Protein AF-A0A3B6HYR4-F1 (afdb_monomer_lite)

Secondary structure (DSSP, 8-state):
--HHHHHHHHHHHHHHHHHHHTTT--TTTTT-HHHHHHHHHHHHHS-TTSHHHHHHHHHHHHHHHHHHHHHHHHHHHHHHHHHHHHHHHHHHHHHHHHHHHHHHHHHHHHHHHHHHHHHHHHHHHHHHHHHHHHHHHHHHHHHHHHHHHHHHHHHHHHHHHHHHHHHHHHHHHHHHHHHHHHHHHHHHHHHHHHHHHHHTT--

Radius of gyration: 72.55 Å; chains: 1; bounding box: 120×36×212 Å

Structure (mmCIF, N/CA/C/O backbone):
data_AF-A0A3B6HYR4-F1
#
_entry.id   AF-A0A3B6HYR4-F1
#
loop_
_atom_site.group_PDB
_atom_site.id
_atom_site.type_symbol
_atom_site.label_atom_id
_atom_site.label_alt_id
_atom_site.label_comp_id
_atom_site.label_asym_id
_atom_site.label_entity_id
_atom_site.label_seq_id
_atom_site.pdbx_PDB_ins_code
_atom_site.Cartn_x
_atom_site.Cartn_y
_atom_site.Cartn_z
_atom_site.occupancy
_atom_site.B_iso_or_equiv
_atom_site.auth_seq_id
_atom_site.auth_comp_id
_atom_site.auth_asym_id
_atom_site.auth_atom_id
_atom_site.pdbx_PDB_model_num
ATOM 1 N N . MET A 1 1 ? -59.308 -2.609 94.243 1.00 50.31 1 MET A N 1
ATOM 2 C CA . MET A 1 1 ? -59.167 -3.378 92.990 1.00 50.31 1 MET A CA 1
ATOM 3 C C . MET A 1 1 ? -57.692 -3.564 92.745 1.00 50.31 1 MET A C 1
ATOM 5 O O . MET A 1 1 ? -56.956 -2.595 92.875 1.00 50.31 1 MET A O 1
ATOM 9 N N . ASP A 1 2 ? -57.277 -4.794 92.477 1.00 54.84 2 ASP A N 1
ATOM 10 C CA . ASP A 1 2 ? -55.880 -5.121 92.229 1.00 54.84 2 ASP A CA 1
ATOM 11 C C . ASP A 1 2 ? -55.521 -4.707 90.794 1.00 54.84 2 ASP A C 1
ATOM 13 O O . ASP A 1 2 ? -55.961 -5.323 89.824 1.00 54.84 2 ASP A O 1
ATOM 17 N N . CYS A 1 3 ? -54.801 -3.593 90.647 1.00 61.31 3 CYS A N 1
ATOM 18 C CA . CYS A 1 3 ? -54.413 -3.060 89.337 1.00 61.31 3 CYS A CA 1
ATOM 19 C C . CYS A 1 3 ? -53.425 -3.977 88.587 1.00 61.31 3 CYS A C 1
ATOM 21 O O . CYS A 1 3 ? -53.166 -3.742 87.406 1.00 61.31 3 CYS A O 1
ATOM 23 N N . SER A 1 4 ? -52.897 -5.016 89.246 1.00 68.44 4 SER A N 1
ATOM 24 C CA . SER A 1 4 ? -52.027 -6.032 88.641 1.00 68.44 4 SER A CA 1
ATOM 25 C C . SER A 1 4 ? -52.751 -6.865 87.575 1.00 68.44 4 SER A C 1
ATOM 27 O O . SER A 1 4 ? -52.252 -6.969 86.461 1.00 68.44 4 SER A O 1
ATOM 29 N N . PHE A 1 5 ? -53.980 -7.325 87.836 1.00 75.19 5 PHE A N 1
ATOM 30 C CA . PHE A 1 5 ? -54.757 -8.160 86.904 1.00 75.19 5 PHE A CA 1
ATOM 31 C C . PHE A 1 5 ? -55.011 -7.482 85.544 1.00 75.19 5 PHE A C 1
ATOM 33 O O . PHE A 1 5 ? -54.922 -8.104 84.484 1.00 75.19 5 PHE A O 1
ATOM 40 N N . VAL A 1 6 ? -55.305 -6.178 85.563 1.00 75.75 6 VAL A N 1
ATOM 41 C CA . VAL A 1 6 ? -55.532 -5.383 84.344 1.00 75.75 6 VAL A CA 1
ATOM 42 C C . VAL A 1 6 ? -54.229 -5.216 83.560 1.00 75.75 6 VAL A C 1
ATOM 44 O O . VAL A 1 6 ? -54.222 -5.362 82.339 1.00 75.75 6 VAL A O 1
ATOM 47 N N . LYS A 1 7 ? -53.118 -4.955 84.258 1.00 79.12 7 LYS A N 1
ATOM 48 C CA . LYS A 1 7 ? -51.786 -4.838 83.657 1.00 79.12 7 LYS A CA 1
ATOM 49 C C . LYS A 1 7 ? -51.342 -6.155 83.006 1.00 79.12 7 LYS A C 1
ATOM 51 O O . LYS A 1 7 ? -50.892 -6.129 81.863 1.00 79.12 7 LYS A O 1
ATOM 56 N N . ASP A 1 8 ? -51.526 -7.280 83.691 1.00 83.62 8 ASP A N 1
ATOM 57 C CA . ASP A 1 8 ? -51.145 -8.610 83.200 1.00 83.62 8 ASP A CA 1
ATOM 58 C C . ASP A 1 8 ? -51.952 -8.999 81.953 1.00 83.62 8 ASP A C 1
ATOM 60 O O . ASP A 1 8 ? -51.388 -9.461 80.963 1.00 83.62 8 ASP A O 1
ATOM 64 N N . THR A 1 9 ? -53.250 -8.676 81.929 1.00 84.50 9 THR A N 1
ATOM 65 C CA . THR A 1 9 ? -54.113 -8.899 80.755 1.00 84.50 9 THR A CA 1
ATOM 66 C C . THR A 1 9 ? -53.617 -8.138 79.515 1.00 84.50 9 THR A C 1
ATOM 68 O O . THR A 1 9 ? -53.618 -8.678 78.406 1.00 84.50 9 THR A O 1
ATOM 71 N N . PHE A 1 10 ? -53.160 -6.888 79.674 1.00 83.00 10 PHE A N 1
ATOM 72 C CA . PHE A 1 10 ? -52.595 -6.108 78.565 1.00 83.00 10 PHE A CA 1
ATOM 73 C C . PHE A 1 10 ? -51.255 -6.664 78.069 1.00 83.00 10 PHE A C 1
ATOM 75 O O . PHE A 1 10 ? -50.987 -6.630 76.864 1.00 83.00 10 PHE A O 1
ATOM 82 N N . ILE A 1 11 ? -50.424 -7.185 78.974 1.00 85.56 11 ILE A N 1
ATOM 83 C CA . ILE A 1 11 ? -49.141 -7.810 78.631 1.00 85.56 11 ILE A CA 1
ATOM 84 C C . ILE A 1 11 ? -49.373 -9.117 77.859 1.00 85.56 11 ILE A C 1
ATOM 86 O O . ILE A 1 11 ? -48.759 -9.317 76.810 1.00 85.56 11 ILE A O 1
ATOM 90 N N . ASP A 1 12 ? -50.306 -9.963 78.298 1.00 87.06 12 ASP A N 1
ATOM 91 C CA . ASP A 1 12 ? -50.627 -11.227 77.624 1.00 87.06 12 ASP A CA 1
ATOM 92 C C . ASP A 1 12 ? -51.231 -11.011 76.232 1.00 87.06 12 ASP A C 1
ATOM 94 O O . ASP A 1 12 ? -50.806 -11.641 75.258 1.00 87.06 12 ASP A O 1
ATOM 98 N N . ALA A 1 13 ? -52.165 -10.065 76.100 1.00 85.88 13 ALA A N 1
ATOM 99 C CA . ALA A 1 13 ? -52.729 -9.698 74.803 1.00 85.88 13 ALA A CA 1
ATOM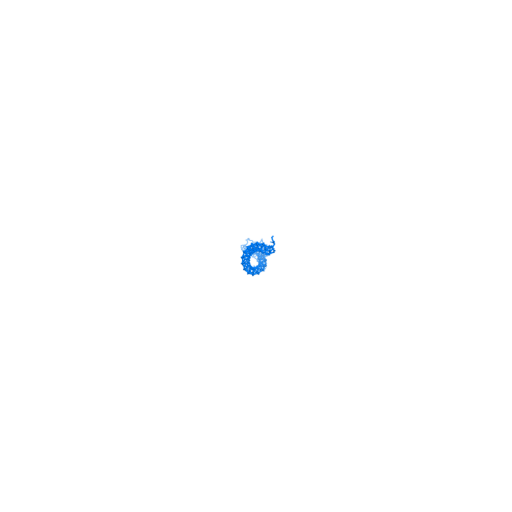 100 C C . ALA A 1 13 ? -51.651 -9.151 73.849 1.00 85.88 13 ALA A C 1
ATOM 102 O O . ALA A 1 13 ? -51.594 -9.549 72.683 1.00 85.88 13 ALA A O 1
ATOM 103 N N . THR A 1 14 ? -50.749 -8.301 74.355 1.00 88.69 14 THR A N 1
ATOM 104 C CA . THR A 1 14 ? -49.597 -7.786 73.596 1.00 88.69 14 THR A CA 1
ATOM 105 C C . THR A 1 14 ? -48.701 -8.925 73.112 1.00 88.69 14 THR A C 1
ATOM 107 O O . THR A 1 14 ? -48.351 -8.971 71.932 1.00 88.69 14 THR A O 1
ATOM 110 N N . ASN A 1 15 ? -48.376 -9.881 73.986 1.00 88.00 15 ASN A N 1
ATOM 111 C CA . ASN A 1 15 ? -47.543 -11.033 73.643 1.00 88.00 15 ASN A CA 1
ATOM 112 C C . ASN A 1 15 ? -48.159 -11.879 72.522 1.00 88.00 15 ASN A C 1
ATOM 114 O O . ASN A 1 15 ? -47.446 -12.279 71.603 1.00 88.00 15 ASN A O 1
ATOM 118 N N . ILE A 1 16 ? -49.471 -12.127 72.557 1.00 90.62 16 ILE A N 1
ATOM 119 C CA . ILE A 1 16 ? -50.164 -12.905 71.518 1.00 90.62 16 ILE A CA 1
ATOM 120 C C . ILE A 1 16 ? -50.089 -12.196 70.160 1.00 90.62 16 ILE A C 1
ATOM 122 O O . ILE A 1 16 ? -49.740 -12.820 69.154 1.00 90.62 16 ILE A O 1
ATOM 126 N N . VAL A 1 17 ? -50.399 -10.897 70.122 1.00 90.00 17 VAL A N 1
ATOM 127 C CA . VAL A 1 17 ? -50.455 -10.129 68.869 1.00 90.00 17 VAL A CA 1
ATOM 128 C C . VAL A 1 17 ? -49.056 -9.936 68.279 1.00 90.00 17 VAL A C 1
ATOM 130 O O . VAL A 1 17 ? -48.863 -10.175 67.087 1.00 90.00 17 VAL A O 1
ATOM 133 N N . VAL A 1 18 ? -48.060 -9.590 69.100 1.00 90.56 18 VAL A N 1
ATOM 134 C CA . VAL A 1 18 ? -46.668 -9.415 68.653 1.00 90.56 18 VAL A CA 1
ATOM 135 C C . VAL A 1 18 ? -46.065 -10.742 68.196 1.00 90.56 18 VAL A C 1
ATOM 137 O O . VAL A 1 18 ? -45.448 -10.792 67.136 1.00 90.56 18 VAL A O 1
ATOM 140 N N . LYS A 1 19 ? -46.289 -11.845 68.922 1.00 91.44 19 LYS A N 1
ATOM 141 C CA . LYS A 1 19 ? -45.778 -13.164 68.519 1.00 91.44 19 LYS A CA 1
ATOM 142 C C . LYS A 1 19 ? -46.338 -13.605 67.167 1.00 91.44 19 LYS A C 1
ATOM 144 O O . LYS A 1 19 ? -45.586 -14.130 66.354 1.00 91.44 19 LYS A O 1
ATOM 149 N N . ARG A 1 20 ? -47.622 -13.338 66.903 1.00 89.31 20 ARG A N 1
ATOM 150 C CA . ARG A 1 20 ? -48.241 -13.580 65.591 1.00 89.31 20 ARG A CA 1
ATOM 151 C C . ARG A 1 20 ? -47.662 -12.662 64.506 1.00 89.31 20 ARG A C 1
ATOM 153 O O . ARG A 1 20 ? -47.447 -13.112 63.388 1.00 89.31 20 ARG A O 1
ATOM 160 N N . ALA A 1 21 ? -47.385 -11.395 64.821 1.00 87.75 21 ALA A N 1
ATOM 161 C CA . ALA A 1 21 ? -46.766 -10.441 63.891 1.00 87.75 21 ALA A CA 1
ATOM 162 C C . ALA A 1 21 ? -45.354 -10.866 63.454 1.00 87.75 21 ALA A C 1
ATOM 164 O O . ALA A 1 21 ? -44.978 -10.704 62.295 1.00 87.75 21 ALA A O 1
ATOM 165 N N . LEU A 1 22 ? -44.590 -11.423 64.396 1.00 91.38 22 LEU A N 1
ATOM 166 C CA . LEU A 1 22 ? -43.220 -11.896 64.198 1.00 91.38 22 LEU A CA 1
ATOM 167 C C . LEU A 1 22 ? -43.151 -13.320 63.626 1.00 91.38 22 LEU A C 1
ATOM 169 O O . LEU A 1 22 ? -42.066 -13.805 63.308 1.00 91.38 22 LEU A O 1
ATOM 173 N N . GLU A 1 23 ? -44.281 -14.014 63.493 1.00 91.12 23 GLU A N 1
ATOM 174 C CA . GLU A 1 23 ? -44.311 -15.408 63.063 1.00 91.12 23 GLU A CA 1
ATOM 175 C C . GLU A 1 23 ? -43.794 -15.558 61.625 1.00 91.12 23 GLU A C 1
ATOM 177 O O . GLU A 1 23 ? -44.355 -15.019 60.668 1.00 91.12 23 GLU A O 1
ATOM 182 N N . GLY A 1 24 ? -42.693 -16.295 61.463 1.00 84.75 24 GLY A N 1
ATOM 183 C CA . GLY A 1 24 ? -42.023 -16.474 60.173 1.00 84.75 24 GLY A CA 1
ATOM 184 C C . GLY A 1 24 ? -41.246 -15.249 59.679 1.00 84.75 24 GLY A C 1
ATOM 185 O O . GLY A 1 24 ? -40.837 -15.246 58.520 1.00 84.75 24 GLY A O 1
ATOM 186 N N . LEU A 1 25 ? -41.051 -14.228 60.522 1.00 91.25 25 LEU A N 1
ATOM 187 C CA . LEU A 1 25 ? -40.136 -13.124 60.252 1.00 91.25 25 LEU A CA 1
ATOM 188 C C . LEU A 1 25 ? -38.690 -13.567 60.513 1.00 91.25 25 LEU A C 1
ATOM 190 O O . LEU A 1 25 ? -38.391 -14.201 61.523 1.00 91.25 25 LEU A O 1
ATOM 194 N N . ASN A 1 26 ? -37.794 -13.226 59.597 1.00 90.00 26 ASN A N 1
ATOM 195 C CA . ASN A 1 26 ? -36.360 -13.496 59.662 1.00 90.00 26 ASN A CA 1
ATOM 196 C C . ASN A 1 26 ? -35.612 -12.491 58.771 1.00 90.00 26 ASN A C 1
ATOM 198 O O . ASN A 1 26 ? -36.233 -11.666 58.097 1.00 90.00 26 ASN A O 1
ATOM 202 N N . ASP A 1 27 ? -34.288 -12.597 58.730 1.00 86.25 27 ASP A N 1
ATOM 203 C CA . ASP A 1 27 ? -33.423 -11.656 58.013 1.00 86.25 27 ASP A CA 1
ATOM 204 C C . ASP A 1 27 ? -33.765 -11.541 56.516 1.00 86.25 27 ASP A C 1
ATOM 206 O O . ASP A 1 27 ? -33.657 -10.460 55.942 1.00 86.25 27 ASP A O 1
ATOM 210 N N . SER A 1 28 ? -34.243 -12.622 55.884 1.00 86.94 28 SER A N 1
ATOM 211 C CA . SER A 1 28 ? -34.593 -12.642 54.456 1.00 86.94 28 SER A CA 1
ATOM 212 C C . SER A 1 28 ? -36.018 -12.177 54.140 1.00 86.94 28 SER A C 1
ATOM 214 O O . SER A 1 28 ? -36.313 -11.853 52.993 1.00 86.94 28 SER A O 1
ATOM 216 N N . THR A 1 29 ? -36.908 -12.120 55.133 1.00 89.75 29 THR A N 1
ATOM 217 C CA . THR A 1 29 ? -38.313 -11.694 54.968 1.00 89.75 29 THR A CA 1
ATOM 218 C C . THR A 1 29 ? -38.588 -10.312 55.551 1.00 89.75 29 THR A C 1
ATOM 220 O O . THR A 1 29 ? -39.647 -9.740 55.300 1.00 89.75 29 THR A O 1
ATOM 223 N N . LEU A 1 30 ? -37.640 -9.743 56.302 1.00 90.25 30 LEU A N 1
ATOM 224 C CA . LEU A 1 30 ? -37.791 -8.442 56.947 1.00 90.25 30 LEU A CA 1
ATOM 225 C C . LEU A 1 30 ? -37.996 -7.296 55.946 1.00 90.25 30 LEU A C 1
ATOM 227 O O . LEU A 1 30 ? -38.711 -6.350 56.255 1.00 90.25 30 LEU A O 1
ATOM 231 N N . GLY A 1 31 ? -37.416 -7.383 54.749 1.00 89.62 31 GLY A N 1
ATOM 232 C CA . GLY A 1 31 ? -37.614 -6.401 53.677 1.00 89.62 31 GLY A CA 1
ATOM 233 C C . GLY A 1 31 ? -38.915 -6.565 52.876 1.00 89.62 31 GLY A C 1
ATOM 234 O O . GLY A 1 31 ? -39.129 -5.796 51.946 1.00 89.62 31 GLY A O 1
ATOM 235 N N . ASP A 1 32 ? -39.768 -7.554 53.183 1.00 91.31 32 ASP A N 1
ATOM 236 C CA . ASP A 1 32 ? -41.037 -7.763 52.472 1.00 91.31 32 ASP A CA 1
ATOM 237 C C . ASP A 1 32 ? -42.065 -6.673 52.856 1.00 91.31 32 ASP A C 1
ATOM 239 O O . ASP A 1 32 ? -42.451 -6.577 54.032 1.00 91.31 32 ASP A O 1
ATOM 243 N N . PRO A 1 33 ? -42.596 -5.904 51.884 1.00 90.56 33 PRO A N 1
ATOM 244 C CA . PRO A 1 33 ? -43.602 -4.875 52.135 1.00 90.56 33 PRO A CA 1
ATOM 245 C C . PRO A 1 33 ? -44.836 -5.397 52.880 1.00 90.56 33 PRO A C 1
ATOM 247 O O . PRO A 1 33 ? -45.411 -4.687 53.708 1.00 90.56 33 PRO A O 1
ATOM 250 N N . LYS A 1 34 ? -45.254 -6.644 52.621 1.00 90.38 34 LYS A N 1
ATOM 251 C CA . LYS A 1 34 ? -46.418 -7.254 53.285 1.00 90.38 34 LYS A CA 1
ATOM 252 C C . LYS A 1 34 ? -46.146 -7.514 54.763 1.00 90.38 34 LYS A C 1
ATOM 254 O O . LYS A 1 34 ? -47.030 -7.305 55.594 1.00 90.38 34 LYS A O 1
ATOM 259 N N . ARG A 1 35 ? -44.922 -7.930 55.100 1.00 89.50 35 ARG A N 1
ATOM 260 C CA . ARG A 1 35 ? -44.483 -8.128 56.489 1.00 89.50 35 ARG A CA 1
ATOM 261 C C . ARG A 1 35 ? -44.377 -6.799 57.222 1.00 89.50 35 ARG A C 1
ATOM 263 O O . ARG A 1 35 ? -44.869 -6.693 58.343 1.00 89.50 35 ARG A O 1
ATOM 270 N N . ARG A 1 36 ? -43.842 -5.765 56.567 1.00 91.38 36 ARG A N 1
ATOM 271 C CA . ARG A 1 36 ? -43.791 -4.403 57.113 1.00 91.38 36 ARG A CA 1
ATOM 272 C C . ARG A 1 36 ? -45.173 -3.871 57.484 1.00 91.38 36 ARG A C 1
ATOM 274 O O . ARG A 1 36 ? -45.356 -3.405 58.603 1.00 91.38 36 ARG A O 1
ATOM 281 N N . ILE A 1 37 ? -46.145 -3.975 56.575 1.00 91.25 37 ILE A N 1
ATOM 282 C CA . ILE A 1 37 ? -47.521 -3.497 56.804 1.00 91.25 37 ILE A CA 1
ATOM 283 C C . ILE A 1 37 ? -48.151 -4.201 58.017 1.00 91.25 37 ILE A C 1
ATOM 285 O O . ILE A 1 37 ? -48.832 -3.572 58.827 1.00 91.25 37 ILE A O 1
ATOM 289 N N . MET A 1 38 ? -47.893 -5.502 58.180 1.00 91.44 38 MET A N 1
ATOM 290 C CA . MET A 1 38 ? -48.367 -6.274 59.331 1.00 91.44 38 MET A CA 1
ATOM 291 C C . MET A 1 38 ? -47.723 -5.810 60.648 1.00 91.44 38 MET A C 1
ATOM 293 O O . MET A 1 38 ? -48.426 -5.671 61.649 1.00 91.44 38 MET A O 1
ATOM 297 N N . LEU A 1 39 ? -46.421 -5.506 60.649 1.00 92.38 39 LEU A N 1
ATOM 298 C CA . LEU A 1 39 ? -45.729 -4.931 61.810 1.00 92.38 39 LEU A CA 1
ATOM 299 C C . LEU A 1 39 ? -46.251 -3.526 62.150 1.00 92.38 39 LEU A C 1
ATOM 301 O O . LEU A 1 39 ? -46.511 -3.240 63.317 1.00 92.38 39 LEU A O 1
ATOM 305 N N . GLU A 1 40 ? -46.464 -2.666 61.150 1.00 93.69 40 GLU A N 1
ATOM 306 C CA . GLU A 1 40 ? -47.021 -1.318 61.331 1.00 93.69 40 GLU A CA 1
ATOM 307 C C . GLU A 1 40 ? -48.425 -1.358 61.942 1.00 93.69 40 GLU A C 1
ATOM 309 O O . GLU A 1 40 ? -48.704 -0.630 62.897 1.00 93.69 40 GLU A O 1
ATOM 314 N N . SER A 1 41 ? -49.283 -2.254 61.445 1.00 92.62 41 SER A N 1
ATOM 315 C CA . SER A 1 41 ? -50.631 -2.456 61.980 1.00 92.62 41 SER A CA 1
ATOM 316 C C . SER A 1 41 ? -50.601 -2.886 63.446 1.00 92.62 41 SER A C 1
ATOM 318 O O . SER A 1 41 ? -51.329 -2.325 64.263 1.00 92.62 41 SER A O 1
ATOM 320 N N . VAL A 1 42 ? -49.724 -3.826 63.809 1.00 92.50 42 VAL A N 1
ATOM 321 C CA . VAL A 1 42 ? -49.591 -4.273 65.200 1.00 92.50 42 VAL A CA 1
ATOM 322 C C . VAL A 1 42 ? -49.049 -3.158 66.089 1.00 92.50 42 VAL A C 1
ATOM 324 O O . VAL A 1 42 ? -49.623 -2.929 67.152 1.00 92.50 42 VAL A O 1
ATOM 327 N N . SER A 1 43 ? -48.046 -2.394 65.639 1.00 92.44 43 SER A N 1
ATOM 328 C CA . SER A 1 43 ? -47.501 -1.244 66.380 1.00 92.44 43 SER A CA 1
ATOM 329 C C . SER A 1 43 ? -48.588 -0.260 66.805 1.00 92.44 43 SER A C 1
ATOM 331 O O . SER A 1 43 ? -48.627 0.162 67.956 1.00 92.44 43 SER A O 1
ATOM 333 N N . GLN A 1 44 ? -49.494 0.078 65.884 1.00 91.31 44 GLN A N 1
ATOM 334 C CA . GLN A 1 44 ? -50.552 1.069 66.102 1.00 91.31 44 GLN A CA 1
ATOM 335 C C . GLN A 1 44 ? -51.606 0.621 67.125 1.00 91.31 44 GLN A C 1
ATOM 337 O O . GLN A 1 44 ? -52.319 1.457 67.676 1.00 91.31 44 GLN A O 1
ATOM 342 N N . THR A 1 45 ? -51.708 -0.684 67.386 1.00 89.25 45 THR A N 1
ATOM 343 C CA . THR A 1 45 ? -52.716 -1.267 68.289 1.00 89.25 45 THR A CA 1
ATOM 344 C C . THR A 1 45 ? -52.219 -1.482 69.720 1.00 89.25 45 THR A C 1
ATOM 346 O O . THR A 1 45 ? -53.009 -1.854 70.588 1.00 89.25 45 THR A O 1
ATOM 349 N N . LEU A 1 46 ? -50.928 -1.253 69.994 1.00 89.19 46 LEU A N 1
ATOM 350 C CA . LEU A 1 46 ? -50.337 -1.527 71.304 1.00 89.19 46 LEU A CA 1
ATOM 351 C C . LEU A 1 46 ? -50.666 -0.433 72.344 1.00 89.19 46 LEU A C 1
ATOM 353 O O . LEU A 1 46 ? -50.461 0.752 72.075 1.00 89.19 46 LEU A O 1
ATOM 357 N N . PRO A 1 47 ? -51.108 -0.800 73.564 1.00 86.88 47 PRO A N 1
ATOM 358 C CA . PRO A 1 47 ? -51.409 0.152 74.635 1.00 86.88 47 PRO A CA 1
ATOM 359 C C . PRO A 1 47 ? -50.128 0.664 75.317 1.00 86.88 47 PRO A C 1
ATOM 361 O O . PRO A 1 47 ? -49.643 0.108 76.304 1.00 86.88 47 PRO A O 1
ATOM 364 N N . THR A 1 48 ? -49.567 1.756 74.797 1.00 88.00 48 THR A N 1
ATOM 365 C CA . THR A 1 48 ? -48.290 2.348 75.249 1.00 88.00 48 THR A CA 1
ATOM 366 C C . THR A 1 48 ? -48.329 2.977 76.645 1.00 88.00 48 THR A C 1
ATOM 368 O O . THR A 1 48 ? -47.287 3.362 77.173 1.00 88.00 48 THR A O 1
ATOM 371 N N . GLN A 1 49 ? -49.502 3.058 77.279 1.00 85.94 49 GLN A N 1
ATOM 372 C CA . GLN A 1 49 ? -49.653 3.539 78.654 1.00 85.94 49 GLN A CA 1
ATOM 373 C C . GLN A 1 49 ? -49.088 2.546 79.688 1.00 85.94 49 GLN A C 1
ATOM 375 O O . GLN A 1 49 ? -48.814 2.938 80.822 1.00 85.94 49 GLN A O 1
ATOM 380 N N . VAL A 1 50 ? -48.889 1.275 79.307 1.00 87.62 50 VAL A N 1
ATOM 381 C CA . VAL A 1 50 ? -48.212 0.264 80.133 1.00 87.62 50 VAL A CA 1
ATOM 382 C C . VAL A 1 50 ? -46.703 0.297 79.832 1.00 87.62 50 VAL A C 1
ATOM 384 O O . VAL A 1 50 ? -46.314 0.028 78.692 1.00 87.62 50 VAL A O 1
ATOM 387 N N . PRO A 1 51 ? -45.827 0.585 80.816 1.00 86.12 51 PRO A N 1
ATOM 388 C CA . PRO A 1 51 ? -44.389 0.765 80.580 1.00 86.12 51 PRO A CA 1
ATOM 389 C C . PRO A 1 51 ? -43.693 -0.421 79.896 1.00 86.12 51 PRO A C 1
ATOM 391 O O . PRO A 1 51 ? -42.790 -0.228 79.082 1.00 86.12 51 PRO A O 1
ATOM 394 N N . GLU A 1 52 ? -44.093 -1.654 80.204 1.00 87.88 52 GLU A N 1
ATOM 395 C CA . GLU A 1 52 ? -43.559 -2.868 79.582 1.00 87.88 52 GLU A CA 1
ATOM 396 C C . GLU A 1 52 ? -43.962 -2.982 78.104 1.00 87.88 52 GLU A C 1
ATOM 398 O O . GLU A 1 52 ? -43.124 -3.300 77.261 1.00 87.88 52 GLU A O 1
ATOM 403 N N . VAL A 1 53 ? -45.210 -2.640 77.773 1.00 88.12 53 VAL A N 1
ATOM 404 C CA . VAL A 1 53 ? -45.724 -2.624 76.393 1.00 88.12 53 VAL A CA 1
ATOM 405 C C . VAL A 1 53 ? -45.074 -1.500 75.583 1.00 88.12 53 VAL A C 1
ATOM 407 O O . VAL A 1 53 ? -44.738 -1.698 74.417 1.00 88.12 53 VAL A O 1
ATOM 410 N N . ALA A 1 54 ? -44.802 -0.347 76.202 1.00 88.50 54 ALA A N 1
ATOM 411 C CA . ALA A 1 54 ? -44.092 0.760 75.562 1.00 88.50 54 ALA A CA 1
ATOM 412 C C . ALA A 1 54 ? -42.678 0.366 75.090 1.00 88.50 54 ALA A C 1
ATOM 414 O O . ALA A 1 54 ? -42.243 0.790 74.017 1.00 88.50 54 AL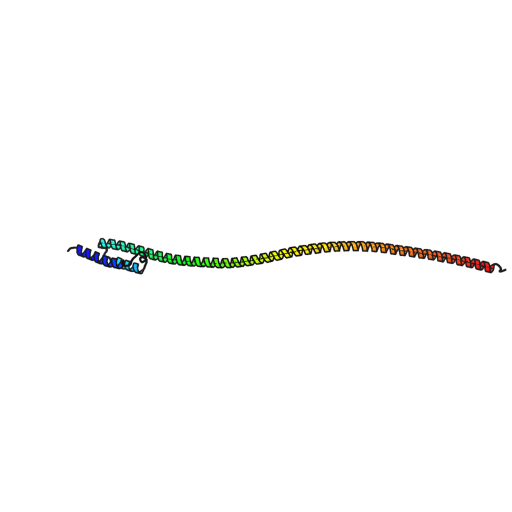A A O 1
ATOM 415 N N . LYS A 1 55 ? -41.971 -0.487 75.848 1.00 91.19 55 LYS A N 1
ATOM 416 C CA . LYS A 1 55 ? -40.658 -1.024 75.440 1.00 91.19 55 LYS A CA 1
ATOM 417 C C . LYS A 1 55 ? -40.771 -1.932 74.216 1.00 91.19 55 LYS A C 1
ATOM 419 O O . LYS A 1 55 ? -39.970 -1.803 73.294 1.00 91.19 55 LYS A O 1
ATOM 424 N N . VAL A 1 56 ? -41.774 -2.813 74.186 1.00 90.50 56 VAL A N 1
ATOM 425 C CA . VAL A 1 56 ? -42.038 -3.700 73.038 1.00 90.50 56 VAL A CA 1
ATOM 426 C C . VAL A 1 56 ? -42.416 -2.884 71.802 1.00 90.50 56 VAL A C 1
ATOM 428 O O . VAL A 1 56 ? -41.886 -3.129 70.721 1.00 90.50 56 VAL A O 1
ATOM 431 N N . HIS A 1 57 ? -43.259 -1.861 71.965 1.00 92.88 57 HIS A N 1
ATOM 432 C CA . HIS A 1 57 ? -43.607 -0.926 70.897 1.00 92.88 57 HIS A CA 1
ATOM 433 C C . HIS A 1 57 ? -42.361 -0.243 70.310 1.00 92.88 57 HIS A C 1
ATOM 435 O O . HIS A 1 57 ? -42.191 -0.224 69.095 1.00 92.88 57 HIS A O 1
ATOM 441 N N . ALA A 1 58 ? -41.451 0.264 71.150 1.00 93.38 58 ALA A N 1
ATOM 442 C CA . ALA A 1 58 ? -40.213 0.892 70.679 1.00 93.38 58 ALA A CA 1
ATOM 443 C C . ALA A 1 58 ? -39.325 -0.071 69.867 1.00 93.38 58 ALA A C 1
ATOM 445 O O . ALA A 1 58 ? -38.765 0.321 68.843 1.00 93.38 58 ALA A O 1
ATOM 446 N N . MET A 1 59 ? -39.228 -1.340 70.281 1.00 93.69 59 MET A N 1
ATOM 447 C CA . MET A 1 59 ? -38.505 -2.369 69.522 1.00 93.69 59 MET A CA 1
ATOM 448 C C . MET A 1 59 ? -39.175 -2.667 68.174 1.00 93.69 59 MET A C 1
ATOM 450 O O . MET A 1 59 ? -38.485 -2.794 67.164 1.00 93.69 59 MET A O 1
ATOM 454 N N . LEU A 1 60 ? -40.509 -2.736 68.142 1.00 93.50 60 LEU A N 1
ATOM 455 C CA . LEU A 1 60 ? -41.272 -2.969 66.915 1.00 93.50 60 LEU A CA 1
ATOM 456 C C . LEU A 1 60 ? -41.104 -1.813 65.917 1.00 93.50 60 LEU A C 1
ATOM 458 O O . LEU A 1 60 ? -40.903 -2.055 64.731 1.00 93.50 60 LEU A O 1
ATOM 462 N N . VAL A 1 61 ? -41.106 -0.567 66.399 1.00 94.81 61 VAL A N 1
ATOM 463 C CA . VAL A 1 61 ? -40.813 0.622 65.581 1.00 94.81 61 VAL A CA 1
ATOM 464 C C . VAL A 1 61 ? -39.404 0.546 64.989 1.00 94.81 61 VAL A C 1
ATOM 466 O O . VAL A 1 61 ? -39.243 0.739 63.786 1.00 94.81 61 VAL A O 1
ATOM 469 N N . GLY A 1 62 ? -38.395 0.180 65.788 1.00 95.31 62 GLY A N 1
ATOM 470 C CA . GLY A 1 62 ? -37.032 -0.019 65.280 1.00 95.31 62 GLY A CA 1
ATOM 471 C C . GLY A 1 62 ? -36.950 -1.097 64.191 1.00 95.31 62 GLY A C 1
ATOM 472 O O . GLY A 1 62 ? -36.235 -0.934 63.202 1.00 95.31 62 GLY A O 1
ATOM 473 N N . LEU A 1 63 ? -37.726 -2.174 64.331 1.00 93.44 63 LEU A N 1
ATOM 474 C CA . LEU A 1 63 ? -37.815 -3.247 63.340 1.00 93.44 63 LEU A CA 1
ATOM 475 C C . LEU A 1 63 ? -38.514 -2.799 62.046 1.00 93.44 63 LEU A C 1
ATOM 477 O O . LEU A 1 63 ? -38.062 -3.146 60.956 1.00 93.44 63 LEU A O 1
ATOM 481 N N . ILE A 1 64 ? -39.577 -1.996 62.151 1.00 94.62 64 ILE A N 1
ATOM 482 C CA . ILE A 1 64 ? -40.265 -1.378 61.005 1.00 94.62 64 ILE A CA 1
ATOM 483 C C . ILE A 1 64 ? -39.313 -0.446 60.245 1.00 94.62 64 ILE A C 1
ATOM 485 O O . ILE A 1 64 ? -39.272 -0.479 59.014 1.00 94.62 64 ILE A O 1
ATOM 489 N N . ASP A 1 65 ? -38.516 0.356 60.951 1.00 95.50 65 ASP A N 1
ATOM 490 C CA . ASP A 1 65 ? -37.537 1.249 60.325 1.00 95.50 65 ASP A CA 1
ATOM 491 C C . ASP A 1 65 ? -36.433 0.472 59.594 1.00 95.50 65 ASP A C 1
ATOM 493 O O . ASP A 1 65 ? -36.033 0.849 58.489 1.00 95.50 65 ASP A O 1
ATOM 497 N N . LEU A 1 66 ? -35.959 -0.637 60.171 1.00 94.44 66 LEU A N 1
ATOM 498 C CA . LEU A 1 66 ? -35.020 -1.543 59.502 1.00 94.44 66 LEU A CA 1
ATOM 499 C C . LEU A 1 66 ? -35.644 -2.192 58.264 1.00 94.44 66 LEU A C 1
ATOM 501 O O . LEU A 1 66 ? -35.015 -2.212 57.208 1.00 94.44 66 LEU A O 1
ATOM 505 N N . SER A 1 67 ? -36.892 -2.652 58.367 1.00 94.56 67 SER A N 1
ATOM 506 C CA . SER A 1 67 ? -37.664 -3.202 57.249 1.00 94.56 67 SER A CA 1
ATOM 507 C C . SER A 1 67 ? -37.782 -2.205 56.089 1.00 94.56 67 SER A C 1
ATOM 509 O O . SER A 1 67 ? -37.489 -2.549 54.944 1.00 94.56 67 SER A O 1
ATOM 511 N N . LYS A 1 68 ? -38.097 -0.931 56.378 1.00 94.31 68 LYS A N 1
ATOM 512 C CA . LYS A 1 68 ? -38.127 0.151 55.374 1.00 94.31 68 LYS A CA 1
ATOM 513 C C . LYS A 1 68 ? -36.781 0.346 54.686 1.00 94.31 68 LYS A C 1
ATOM 515 O O . LYS A 1 68 ? -36.734 0.440 53.463 1.00 94.31 68 LYS A O 1
ATOM 520 N N . LYS A 1 69 ? -35.693 0.405 55.458 1.00 94.88 69 LYS A N 1
ATOM 521 C CA . LYS A 1 69 ? -34.339 0.578 54.911 1.00 94.88 69 LYS A CA 1
ATOM 522 C C . LYS A 1 69 ? -33.926 -0.600 54.027 1.00 94.88 69 LYS A C 1
ATOM 524 O O . LYS A 1 69 ? -33.332 -0.373 52.977 1.00 94.88 69 LYS A O 1
ATOM 529 N N . LEU A 1 70 ? -34.269 -1.828 54.420 1.00 94.19 70 LEU A N 1
ATOM 530 C CA . LEU A 1 70 ? -33.994 -3.034 53.636 1.00 94.19 70 LEU A CA 1
ATOM 531 C C . LEU A 1 70 ? -34.770 -3.056 52.317 1.00 94.19 70 LEU A C 1
ATOM 533 O O . LEU A 1 70 ? -34.177 -3.337 51.283 1.00 94.19 70 LEU A O 1
ATOM 537 N N . GLU A 1 71 ? -36.059 -2.712 52.324 1.00 92.50 71 GLU A N 1
ATOM 538 C CA . GLU A 1 71 ? -36.874 -2.646 51.101 1.00 92.50 71 GLU A CA 1
ATOM 539 C C . GLU A 1 71 ? -36.318 -1.627 50.094 1.00 92.50 71 GLU A C 1
ATOM 541 O O . GLU A 1 71 ? -36.179 -1.927 48.903 1.00 92.50 71 GLU A O 1
ATOM 546 N N . VAL A 1 72 ? -35.963 -0.429 50.574 1.00 93.81 72 VAL A N 1
ATOM 547 C CA . VAL A 1 72 ? -35.353 0.617 49.740 1.00 93.81 72 VAL A CA 1
ATOM 548 C C . VAL A 1 72 ? -34.012 0.140 49.189 1.00 93.81 72 VAL A C 1
ATOM 550 O O . VAL A 1 72 ? -33.817 0.174 47.975 1.00 93.81 72 VAL A O 1
ATOM 553 N N . GLY A 1 73 ? -33.130 -0.379 50.050 1.00 93.31 73 GLY A N 1
ATOM 554 C CA . GLY A 1 73 ? -31.818 -0.880 49.641 1.00 93.31 73 GLY A CA 1
ATOM 555 C C . GLY A 1 73 ? -31.906 -2.017 48.622 1.00 93.31 73 GLY A C 1
ATOM 556 O O . GLY A 1 73 ? -31.177 -2.007 47.635 1.00 93.31 73 GLY A O 1
ATOM 557 N N . GLN A 1 74 ? -32.842 -2.955 48.795 1.00 91.25 74 GLN A N 1
ATOM 558 C CA . GLN A 1 74 ? -33.058 -4.049 47.848 1.00 91.25 74 GLN A CA 1
ATOM 559 C C . GLN A 1 74 ? -33.549 -3.530 46.491 1.00 91.25 74 GLN A C 1
ATOM 561 O O . GLN A 1 74 ? -33.071 -3.968 45.449 1.00 91.25 74 GLN A O 1
ATOM 566 N N . THR A 1 75 ? -34.471 -2.564 46.495 1.00 91.75 75 THR A N 1
ATOM 567 C CA . THR A 1 75 ? -34.993 -1.955 45.264 1.00 91.75 75 THR A CA 1
ATOM 568 C C . THR A 1 75 ? -33.907 -1.181 44.516 1.00 91.75 75 THR A C 1
ATOM 570 O O . THR A 1 75 ? -33.817 -1.259 43.290 1.00 91.75 75 THR A O 1
ATOM 573 N N . GLU A 1 76 ? -33.080 -0.423 45.237 1.00 95.38 76 GLU A N 1
ATOM 574 C CA . GLU A 1 76 ? -31.943 0.304 44.668 1.00 95.38 76 GLU A CA 1
ATOM 575 C C . GLU A 1 76 ? -30.885 -0.651 44.119 1.00 95.38 76 GLU A C 1
ATOM 577 O O . GLU A 1 76 ? -30.413 -0.440 43.002 1.00 95.38 76 GLU A O 1
ATOM 582 N N . PHE A 1 77 ? -30.574 -1.725 44.851 1.00 94.75 77 PHE A N 1
ATOM 583 C CA . PHE A 1 77 ? -29.644 -2.759 44.413 1.00 94.75 77 PHE A CA 1
ATOM 584 C C . PHE A 1 77 ? -30.124 -3.445 43.134 1.00 94.75 77 PHE A C 1
ATOM 586 O O . PHE A 1 77 ? -29.365 -3.516 42.176 1.00 94.75 77 PHE A O 1
ATOM 593 N N . THR A 1 78 ? -31.386 -3.882 43.065 1.00 95.06 78 THR A N 1
ATOM 594 C CA . THR A 1 78 ? -31.940 -4.506 41.851 1.00 95.06 78 THR A CA 1
ATOM 595 C C . THR A 1 78 ? -31.874 -3.554 40.658 1.00 95.06 78 THR A C 1
ATOM 597 O O . THR A 1 78 ? -31.348 -3.920 39.612 1.00 95.06 78 THR A O 1
ATOM 600 N N . LYS A 1 79 ? -32.300 -2.295 40.827 1.00 95.62 79 LYS A N 1
ATOM 601 C CA . LYS A 1 79 ? -32.211 -1.278 39.762 1.00 95.62 79 LYS A CA 1
ATOM 602 C C . LYS A 1 79 ? -30.773 -0.931 39.370 1.00 95.62 79 LYS A C 1
ATOM 604 O O . LYS A 1 79 ? -30.552 -0.428 38.268 1.00 95.62 79 LYS A O 1
ATOM 609 N N . GLY A 1 80 ? -29.823 -1.049 40.296 1.00 96.25 80 GLY A N 1
ATOM 610 C CA . GLY A 1 80 ? -28.394 -0.887 40.032 1.00 96.25 80 GLY A CA 1
ATOM 611 C C . GLY A 1 80 ? -27.861 -2.059 39.216 1.00 96.25 80 GLY A C 1
ATOM 612 O O . GLY A 1 80 ? -27.322 -1.848 38.139 1.00 96.25 80 GLY A O 1
ATOM 613 N N . SER A 1 81 ? -28.134 -3.282 39.671 1.00 95.81 81 SER A N 1
ATOM 614 C CA . SER A 1 81 ? -27.734 -4.531 39.018 1.00 95.81 81 SER A CA 1
ATOM 615 C C . SER A 1 81 ? -28.253 -4.625 37.584 1.00 95.81 81 SER A C 1
ATOM 617 O O . SER A 1 81 ? -27.482 -4.913 36.679 1.00 95.81 81 SER A O 1
ATOM 619 N N . GLU A 1 82 ? -29.529 -4.310 37.344 1.00 96.75 82 GLU A N 1
ATOM 620 C CA . GLU A 1 82 ? -30.112 -4.305 35.993 1.00 96.75 82 GLU A CA 1
ATOM 621 C C . GLU A 1 82 ? -29.422 -3.291 35.064 1.00 96.75 82 GLU A C 1
ATOM 623 O O . GLU A 1 82 ? -29.221 -3.551 33.876 1.00 96.75 82 GLU A O 1
ATOM 628 N N . ARG A 1 83 ? -29.035 -2.124 35.600 1.00 96.75 83 ARG A N 1
ATOM 629 C CA . ARG A 1 83 ? -28.290 -1.111 34.840 1.00 96.75 83 ARG A CA 1
ATOM 630 C C . ARG A 1 83 ? -26.873 -1.573 34.522 1.00 96.75 83 ARG A C 1
ATOM 632 O O . ARG A 1 83 ? -26.428 -1.377 33.392 1.00 96.75 83 ARG A O 1
ATOM 639 N N . ASP A 1 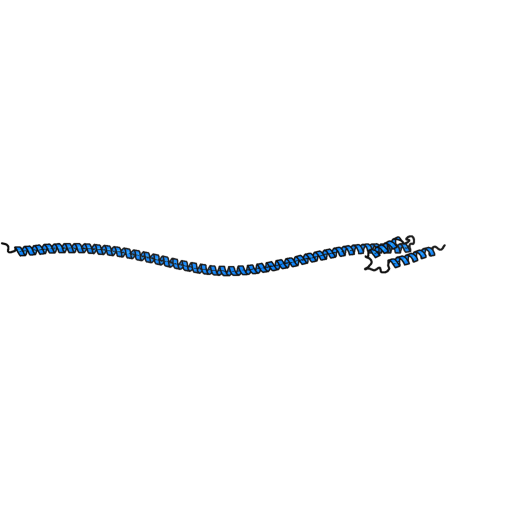84 ? -26.196 -2.191 35.482 1.00 96.69 84 ASP A N 1
ATOM 640 C CA . ASP A 1 84 ? -24.843 -2.717 35.301 1.00 96.69 84 ASP A CA 1
ATOM 641 C C . ASP A 1 84 ? -24.828 -3.880 34.300 1.00 96.69 84 ASP A C 1
ATOM 643 O O . ASP A 1 84 ? -23.975 -3.915 33.414 1.00 96.69 84 ASP A O 1
ATOM 647 N N . GLU A 1 85 ? -25.811 -4.783 34.364 1.00 96.94 85 GLU A N 1
ATOM 648 C CA . GLU A 1 85 ? -25.992 -5.865 33.389 1.00 96.94 85 GLU A CA 1
ATOM 649 C C . GLU A 1 85 ? -26.234 -5.322 31.975 1.00 96.94 85 GLU A C 1
ATOM 651 O O . GLU A 1 85 ? -25.605 -5.781 31.018 1.00 96.94 85 GLU A O 1
ATOM 656 N N . HIS A 1 86 ? -27.085 -4.300 31.829 1.00 96.69 86 HIS A N 1
ATOM 657 C CA . HIS A 1 86 ? -27.305 -3.656 30.534 1.00 96.69 86 HIS A CA 1
ATOM 658 C C . HIS A 1 86 ? -26.025 -2.988 30.005 1.00 96.69 86 HIS A C 1
ATOM 660 O O . HIS A 1 86 ? -25.692 -3.127 28.826 1.00 96.69 86 HIS A O 1
ATOM 666 N N . ALA A 1 87 ? -25.290 -2.267 30.856 1.00 96.94 87 ALA A N 1
ATOM 667 C CA . ALA A 1 87 ? -24.033 -1.630 30.471 1.00 96.94 87 ALA A CA 1
ATOM 668 C C . ALA A 1 87 ? -22.975 -2.669 30.059 1.00 96.94 87 ALA A C 1
ATOM 670 O O . ALA A 1 87 ? -22.286 -2.484 29.053 1.00 96.94 87 ALA A O 1
ATOM 671 N N . ALA A 1 88 ? -22.882 -3.785 30.788 1.00 97.44 88 ALA A N 1
ATOM 672 C CA . ALA A 1 88 ? -21.990 -4.890 30.458 1.00 97.44 88 ALA A CA 1
ATOM 673 C C . ALA A 1 88 ? -22.334 -5.507 29.092 1.00 97.44 88 ALA A C 1
ATOM 675 O O . ALA A 1 88 ? -21.441 -5.684 28.261 1.00 97.44 88 ALA A O 1
ATOM 676 N N . ALA A 1 89 ? -23.619 -5.753 28.819 1.00 97.75 89 ALA A N 1
ATOM 677 C CA . ALA A 1 89 ? -24.075 -6.273 27.531 1.00 97.75 89 ALA A CA 1
ATOM 678 C C . ALA A 1 89 ? -23.770 -5.308 26.368 1.00 97.75 89 ALA A C 1
ATOM 680 O O . ALA A 1 89 ? -23.331 -5.735 25.298 1.00 97.75 89 ALA A O 1
ATOM 681 N N . GLU A 1 90 ? -23.944 -3.997 26.570 1.00 98.06 90 GLU A N 1
ATOM 682 C CA . GLU A 1 90 ? -23.606 -2.984 25.562 1.00 98.06 90 GLU A CA 1
ATOM 683 C C . GLU A 1 90 ? -22.099 -2.965 25.256 1.00 98.06 90 GLU A C 1
ATOM 685 O O . GLU A 1 90 ? -21.692 -2.909 24.091 1.00 98.06 90 GLU A O 1
ATOM 690 N N . VAL A 1 91 ? -21.257 -3.038 26.291 1.00 97.94 91 VAL A N 1
ATOM 691 C CA . VAL A 1 91 ? -19.799 -3.116 26.130 1.00 97.94 91 VAL A CA 1
ATOM 692 C C . VAL A 1 91 ? -19.401 -4.399 25.402 1.00 97.94 91 VAL A C 1
ATOM 694 O O . VAL A 1 91 ? -18.581 -4.343 24.486 1.00 97.94 91 VAL A O 1
ATOM 697 N N . GLU A 1 92 ? -20.009 -5.539 25.734 1.00 98.12 92 GLU A N 1
ATOM 698 C CA . GLU A 1 92 ? -19.741 -6.810 25.057 1.00 98.12 92 GLU A CA 1
ATOM 699 C C . GLU A 1 92 ? -20.080 -6.740 23.559 1.00 98.12 92 GLU A C 1
ATOM 701 O O . GLU A 1 92 ? -19.296 -7.189 22.717 1.00 98.12 92 GLU A O 1
ATOM 706 N N . LEU A 1 93 ? -21.207 -6.114 23.199 1.00 98.00 93 LEU A N 1
ATOM 707 C CA . LEU A 1 93 ? -21.578 -5.878 21.801 1.00 98.00 93 LEU A CA 1
ATOM 708 C C . LEU A 1 93 ? -20.571 -4.975 21.081 1.00 98.00 93 LEU A C 1
ATOM 710 O O . LEU A 1 93 ? -20.168 -5.285 19.956 1.00 98.00 93 LEU A O 1
ATOM 714 N N . LYS A 1 94 ? -20.117 -3.890 21.722 1.00 98.00 94 LYS A N 1
ATOM 715 C CA . LYS A 1 94 ? -19.087 -3.000 21.157 1.00 98.00 94 LYS A CA 1
ATOM 716 C C . LYS A 1 94 ? -17.763 -3.731 20.940 1.00 98.00 94 LYS A C 1
ATOM 718 O O . LYS A 1 94 ? -17.146 -3.548 19.893 1.00 98.00 94 LYS A O 1
ATOM 723 N N . ILE A 1 95 ? -17.354 -4.591 21.874 1.00 98.06 95 ILE A N 1
ATOM 724 C CA . ILE A 1 95 ? -16.146 -5.418 21.739 1.00 98.06 95 ILE A CA 1
ATOM 725 C C . ILE A 1 95 ? -16.283 -6.382 20.556 1.00 98.06 95 ILE A C 1
ATOM 727 O O . ILE A 1 95 ? -15.387 -6.432 19.713 1.00 98.06 95 ILE A O 1
ATOM 731 N N . LYS A 1 96 ? -17.408 -7.103 20.442 1.00 98.00 96 LYS A N 1
ATOM 732 C CA . LYS A 1 96 ? -17.666 -8.020 19.315 1.00 98.00 96 LYS A CA 1
ATOM 733 C C . LYS A 1 96 ? -17.640 -7.284 17.976 1.00 98.00 96 LYS A C 1
ATOM 735 O O . LYS A 1 96 ? -16.960 -7.718 17.051 1.00 98.00 96 LYS A O 1
ATOM 740 N N . SER A 1 97 ? -18.316 -6.139 17.889 1.00 97.56 97 SER A N 1
ATOM 741 C CA . SER A 1 97 ? -18.305 -5.311 16.680 1.00 97.56 97 SER A CA 1
ATOM 742 C C . SER A 1 97 ? -16.899 -4.807 16.343 1.00 97.56 97 SER A C 1
ATOM 744 O O . SER A 1 97 ? -16.507 -4.840 15.179 1.00 97.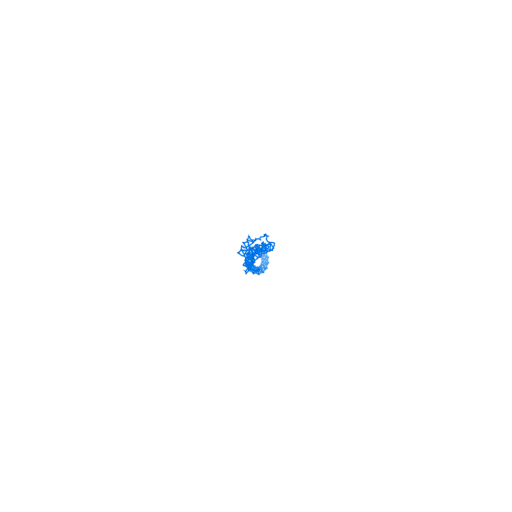56 97 SER A O 1
ATOM 746 N N . GLY A 1 98 ? -16.131 -4.353 17.337 1.00 98.12 98 GLY A N 1
ATOM 747 C CA . GLY A 1 98 ? -14.755 -3.893 17.143 1.00 98.12 98 GLY A CA 1
ATOM 748 C C . GLY A 1 98 ? -13.818 -5.008 16.672 1.00 98.12 98 GLY A C 1
ATOM 749 O O . GLY A 1 98 ? -12.970 -4.773 15.812 1.00 98.12 98 GLY A O 1
ATOM 750 N N . HIS A 1 99 ? -14.003 -6.231 17.175 1.00 98.00 99 HIS A N 1
ATOM 751 C CA . HIS A 1 99 ? -13.236 -7.400 16.751 1.00 98.00 99 HIS A CA 1
ATOM 752 C C . HIS A 1 99 ? -13.463 -7.735 15.270 1.00 98.00 99 HIS A C 1
ATOM 754 O O . HIS A 1 99 ? -12.495 -7.939 14.538 1.00 98.00 99 HIS A O 1
ATOM 760 N N . GLU A 1 100 ? -14.714 -7.734 14.802 1.00 97.38 100 GLU A N 1
ATOM 761 C CA . GLU A 1 100 ? -15.013 -8.014 13.390 1.00 97.38 100 GLU A CA 1
ATOM 762 C C . GLU A 1 100 ? -14.449 -6.941 12.451 1.00 97.38 100 GLU A C 1
ATOM 764 O O . GLU A 1 100 ? -13.860 -7.274 11.421 1.00 97.38 100 GLU A O 1
ATOM 769 N N . VAL A 1 101 ? -14.539 -5.662 12.832 1.00 97.88 101 VAL A N 1
ATOM 770 C CA . VAL A 1 101 ? -13.916 -4.564 12.072 1.00 97.88 101 VAL A CA 1
ATOM 771 C C . VAL A 1 101 ? -12.395 -4.731 12.014 1.00 97.88 101 VAL A C 1
ATOM 773 O O . VAL A 1 101 ? -11.804 -4.611 10.943 1.00 97.88 101 VAL A O 1
ATOM 776 N N . SER A 1 102 ? -11.758 -5.057 13.142 1.00 97.50 102 SER A N 1
ATOM 777 C CA . SER A 1 102 ? -10.311 -5.295 13.207 1.00 97.50 102 SER A CA 1
ATOM 778 C C . SER A 1 102 ? -9.883 -6.463 12.312 1.00 97.50 102 SER A C 1
ATOM 780 O O . SER A 1 102 ? -8.930 -6.353 11.542 1.00 97.50 102 SER A O 1
ATOM 782 N N . LYS A 1 103 ? -10.634 -7.568 12.336 1.00 97.94 103 LYS A N 1
ATOM 783 C CA . LYS A 1 103 ? -10.377 -8.742 11.496 1.00 97.94 103 LYS A CA 1
ATOM 784 C C . LYS A 1 103 ? -10.470 -8.418 10.003 1.00 97.94 103 LYS A C 1
ATOM 786 O O . LYS A 1 103 ? -9.618 -8.870 9.238 1.00 97.94 103 LYS A O 1
ATOM 791 N N . ALA A 1 104 ? -11.469 -7.633 9.596 1.00 97.75 104 ALA A N 1
ATOM 792 C CA . ALA A 1 104 ? -11.594 -7.165 8.217 1.00 97.75 104 ALA A CA 1
ATOM 793 C C . ALA A 1 104 ? -10.400 -6.284 7.813 1.00 97.75 104 ALA A C 1
ATOM 795 O O . ALA A 1 104 ? -9.764 -6.550 6.796 1.00 97.75 104 ALA A O 1
ATOM 796 N N . ALA A 1 105 ? -10.022 -5.321 8.661 1.00 97.75 105 ALA A N 1
ATOM 797 C CA . ALA A 1 105 ? -8.887 -4.434 8.409 1.00 97.75 105 ALA A CA 1
ATOM 798 C C . ALA A 1 105 ? -7.553 -5.191 8.276 1.00 97.75 105 ALA A C 1
ATOM 800 O O . ALA A 1 105 ? -6.753 -4.885 7.395 1.00 97.75 105 ALA A O 1
ATOM 801 N N . ILE A 1 106 ? -7.318 -6.214 9.105 1.00 98.06 106 ILE A N 1
ATOM 802 C CA . ILE A 1 106 ? -6.137 -7.086 8.992 1.00 98.06 106 ILE A CA 1
ATOM 803 C C . ILE A 1 106 ? -6.135 -7.836 7.650 1.00 98.06 106 ILE A C 1
ATOM 805 O O . ILE A 1 106 ? -5.086 -7.965 7.016 1.00 98.06 106 ILE A O 1
ATOM 809 N N . GLY A 1 107 ? -7.299 -8.314 7.199 1.00 97.88 107 GLY A N 1
ATOM 810 C CA . GLY A 1 107 ? -7.445 -8.948 5.887 1.00 97.88 107 GLY A CA 1
ATOM 811 C C . GLY A 1 107 ? -7.109 -7.999 4.734 1.00 97.88 107 GLY A C 1
ATOM 812 O O . GLY A 1 107 ? -6.357 -8.370 3.830 1.00 97.88 107 GLY A O 1
ATOM 813 N N . ASP A 1 108 ? -7.609 -6.765 4.792 1.00 98.00 108 ASP A N 1
ATOM 814 C CA . ASP A 1 108 ? -7.340 -5.734 3.786 1.00 98.00 108 ASP A CA 1
ATOM 815 C C . ASP A 1 108 ? -5.860 -5.340 3.744 1.00 98.00 108 ASP A C 1
ATOM 817 O O . ASP A 1 108 ? -5.279 -5.262 2.659 1.00 98.00 108 ASP A O 1
ATOM 821 N N . LEU A 1 109 ? -5.224 -5.170 4.909 1.00 98.12 109 LEU A N 1
ATOM 822 C CA . LEU A 1 109 ? -3.786 -4.902 5.010 1.00 98.12 109 LEU A CA 1
ATOM 823 C C . LEU A 1 109 ? -2.959 -6.035 4.398 1.00 98.12 109 LEU A C 1
ATOM 825 O O . LEU A 1 109 ? -2.093 -5.776 3.572 1.00 98.12 109 LEU A O 1
ATOM 829 N N . SER A 1 110 ? -3.286 -7.295 4.698 1.00 97.88 110 SER A N 1
ATOM 830 C CA . SER A 1 110 ? -2.577 -8.437 4.108 1.00 97.88 110 SER A CA 1
ATOM 831 C C . SER A 1 110 ? -2.707 -8.492 2.580 1.00 97.88 110 SER A C 1
ATOM 833 O O . SER A 1 110 ? -1.764 -8.871 1.883 1.00 97.88 110 SER A O 1
ATOM 835 N N . ASN A 1 111 ? -3.865 -8.110 2.034 1.00 97.94 111 ASN A N 1
ATOM 836 C CA . ASN A 1 111 ? -4.059 -8.029 0.587 1.00 97.94 111 ASN A CA 1
ATOM 837 C C . ASN A 1 111 ? -3.273 -6.870 -0.041 1.00 97.94 111 ASN A C 1
ATOM 839 O O . ASN A 1 111 ? -2.758 -7.019 -1.150 1.00 97.94 111 ASN A O 1
ATOM 843 N N . LEU A 1 112 ? -3.179 -5.730 0.648 1.00 98.25 112 LEU A N 1
ATOM 844 C CA . LEU A 1 112 ? -2.352 -4.603 0.222 1.00 98.25 112 LEU A CA 1
ATOM 845 C C . LEU A 1 112 ? -0.868 -4.968 0.226 1.00 98.25 112 LEU A C 1
ATOM 847 O O . LEU A 1 112 ? -0.207 -4.734 -0.780 1.00 98.25 112 LEU A O 1
ATOM 851 N N . ASP A 1 113 ? -0.376 -5.623 1.277 1.00 98.06 113 ASP A N 1
ATOM 852 C CA . ASP A 1 113 ? 1.021 -6.062 1.368 1.00 98.06 113 ASP A CA 1
ATOM 853 C C . ASP A 1 113 ? 1.403 -6.982 0.200 1.00 98.06 113 ASP A C 1
ATOM 855 O O . ASP A 1 113 ? 2.460 -6.817 -0.410 1.00 98.06 113 ASP A O 1
ATOM 859 N N . LYS A 1 114 ? 0.515 -7.913 -0.180 1.00 97.81 114 LYS A N 1
ATOM 860 C CA . LYS A 1 114 ? 0.724 -8.773 -1.359 1.00 97.81 114 LYS A CA 1
ATOM 861 C C . LYS A 1 114 ? 0.827 -7.966 -2.651 1.00 97.81 114 LYS A C 1
ATOM 863 O O . LYS A 1 114 ? 1.734 -8.208 -3.440 1.00 97.81 114 LYS A O 1
ATOM 868 N N . LYS A 1 115 ? -0.066 -6.992 -2.856 1.00 97.88 115 LYS A N 1
ATOM 869 C CA . LYS A 1 115 ? -0.026 -6.120 -4.041 1.00 97.88 115 LYS A CA 1
ATOM 870 C C . LYS A 1 115 ? 1.235 -5.262 -4.081 1.00 97.88 115 LYS A C 1
ATOM 872 O O . LYS A 1 115 ? 1.796 -5.082 -5.155 1.00 97.88 115 LYS A O 1
ATOM 877 N N . CYS A 1 116 ? 1.686 -4.752 -2.936 1.00 97.94 116 CYS A N 1
ATOM 878 C CA . CYS A 1 116 ? 2.943 -4.015 -2.844 1.00 97.94 116 CYS A CA 1
ATOM 879 C C . CYS A 1 116 ? 4.122 -4.898 -3.266 1.00 97.94 116 CYS A C 1
ATOM 881 O O . CYS A 1 116 ? 4.884 -4.498 -4.139 1.00 97.94 116 CYS A O 1
ATOM 883 N N . ALA A 1 117 ? 4.214 -6.126 -2.746 1.00 98.19 117 ALA A N 1
ATOM 884 C CA . ALA A 1 117 ? 5.270 -7.062 -3.132 1.00 98.19 117 ALA A CA 1
ATOM 885 C C . ALA A 1 117 ? 5.233 -7.415 -4.635 1.00 98.19 117 ALA A C 1
ATOM 887 O O . ALA A 1 117 ? 6.274 -7.481 -5.286 1.00 98.19 117 ALA A O 1
ATOM 888 N N . GLU A 1 118 ? 4.043 -7.607 -5.215 1.00 98.19 118 GLU A N 1
ATOM 889 C CA . GLU A 1 118 ? 3.883 -7.817 -6.663 1.00 98.19 118 GLU A CA 1
ATOM 890 C C . GLU A 1 118 ? 4.374 -6.607 -7.476 1.00 98.19 118 GLU A C 1
ATOM 892 O O . GLU A 1 118 ? 5.084 -6.776 -8.472 1.00 98.19 118 GLU A O 1
ATOM 897 N N . MET A 1 119 ? 4.042 -5.389 -7.037 1.00 98.12 119 MET A N 1
ATOM 898 C CA . MET A 1 119 ? 4.501 -4.155 -7.679 1.00 98.12 119 MET A CA 1
ATOM 899 C C . MET A 1 119 ? 6.017 -3.966 -7.566 1.00 98.12 119 MET A C 1
ATOM 901 O O . MET A 1 119 ? 6.636 -3.584 -8.554 1.00 98.12 119 MET A O 1
ATOM 905 N N . GLU A 1 120 ? 6.630 -4.282 -6.424 1.00 98.31 120 GLU A N 1
ATOM 906 C CA . GLU A 1 120 ? 8.090 -4.221 -6.238 1.00 98.31 120 GLU A CA 1
ATOM 907 C C . GLU A 1 120 ? 8.825 -5.173 -7.194 1.00 98.31 120 GLU A C 1
ATOM 909 O O . GLU A 1 120 ? 9.824 -4.802 -7.818 1.00 98.31 120 GLU A O 1
ATOM 914 N N . VAL A 1 121 ? 8.307 -6.393 -7.375 1.00 98.19 121 VAL A N 1
ATOM 915 C CA . VAL A 1 121 ? 8.853 -7.353 -8.349 1.00 98.19 121 VAL A CA 1
ATOM 916 C C . VAL A 1 121 ? 8.719 -6.818 -9.776 1.00 98.19 121 VAL A C 1
ATOM 918 O O . VAL A 1 121 ? 9.658 -6.924 -10.572 1.00 98.19 121 VAL A O 1
ATOM 921 N N . GLN A 1 122 ? 7.574 -6.220 -10.112 1.00 98.31 122 GLN A N 1
ATOM 922 C CA . GLN A 1 122 ? 7.352 -5.626 -11.429 1.00 98.31 122 GLN A CA 1
ATOM 923 C C . GLN A 1 122 ? 8.270 -4.419 -11.679 1.00 98.31 122 GLN A C 1
ATOM 925 O O . GLN A 1 122 ? 8.811 -4.286 -12.778 1.00 98.31 122 GLN A O 1
ATOM 930 N N . GLU A 1 123 ? 8.479 -3.563 -10.679 1.00 98.44 123 GLU A N 1
ATOM 931 C CA . GLU A 1 123 ? 9.399 -2.426 -10.753 1.00 98.44 123 GLU A CA 1
ATOM 932 C C . GLU A 1 123 ? 10.831 -2.900 -11.027 1.00 98.44 123 GLU A C 1
ATOM 934 O O . GLU A 1 123 ? 11.485 -2.401 -11.947 1.00 98.44 123 GLU A O 1
ATOM 939 N N . ALA A 1 124 ? 11.298 -3.916 -10.295 1.00 98.19 124 ALA A N 1
ATOM 940 C CA . ALA A 1 124 ? 12.619 -4.497 -10.508 1.00 98.19 124 ALA A CA 1
ATOM 941 C C . ALA A 1 124 ? 12.775 -5.062 -11.932 1.00 98.19 124 ALA A C 1
ATOM 943 O O . ALA A 1 124 ? 13.794 -4.823 -12.583 1.00 98.19 124 ALA A O 1
ATOM 944 N N . ALA A 1 125 ? 11.755 -5.756 -12.449 1.00 98.25 125 ALA A N 1
ATOM 945 C CA . ALA A 1 125 ? 11.769 -6.287 -13.811 1.00 98.25 125 ALA A CA 1
ATOM 946 C C . ALA A 1 125 ? 11.811 -5.175 -14.876 1.00 98.25 125 ALA A C 1
ATOM 948 O O . ALA A 1 125 ? 12.585 -5.259 -15.831 1.00 98.25 125 ALA A O 1
ATOM 949 N N . LEU A 1 126 ? 11.019 -4.112 -14.704 1.00 98.44 126 LEU A N 1
ATOM 950 C CA . LEU A 1 126 ? 11.018 -2.962 -15.613 1.00 98.44 126 LEU A CA 1
ATOM 951 C C . LEU A 1 126 ? 12.356 -2.220 -15.600 1.00 98.44 126 LEU A C 1
ATOM 953 O O . LEU A 1 126 ? 12.815 -1.767 -16.648 1.00 98.44 126 LEU A O 1
ATOM 957 N N . LYS A 1 127 ? 13.009 -2.128 -14.439 1.00 98.50 127 LYS A N 1
ATOM 958 C CA . LYS A 1 127 ? 14.334 -1.517 -14.323 1.00 98.50 127 LYS A CA 1
ATOM 959 C C . LYS A 1 127 ? 15.385 -2.272 -15.138 1.00 98.50 127 LYS A C 1
ATOM 961 O O . LYS A 1 127 ? 16.137 -1.640 -15.874 1.00 98.50 127 LYS A O 1
ATOM 966 N N . VAL A 1 128 ? 15.385 -3.606 -15.081 1.00 98.38 128 VAL A N 1
ATOM 967 C CA . VAL A 1 128 ? 16.279 -4.440 -15.906 1.00 98.38 128 VAL A CA 1
ATOM 968 C C . VAL A 1 128 ? 16.008 -4.222 -17.396 1.00 98.38 128 VAL A C 1
ATOM 970 O O . VAL A 1 128 ? 16.939 -3.973 -18.159 1.00 98.38 128 VAL A O 1
ATOM 973 N N . GLN A 1 129 ? 14.738 -4.223 -17.815 1.00 98.31 129 GLN A N 1
ATOM 974 C CA . GLN A 1 129 ? 14.380 -3.971 -19.218 1.00 98.31 129 GLN A CA 1
ATOM 975 C C . GLN A 1 129 ? 14.828 -2.583 -19.697 1.00 98.31 129 GLN A C 1
ATOM 977 O O . GLN A 1 129 ? 15.276 -2.429 -20.834 1.00 98.31 129 GLN A O 1
ATOM 982 N N . LEU A 1 130 ? 14.730 -1.566 -18.838 1.00 98.56 130 LEU A N 1
ATOM 983 C CA . LEU A 1 130 ? 15.191 -0.216 -19.150 1.00 98.56 130 LEU A CA 1
ATOM 984 C C . LEU A 1 130 ? 16.715 -0.163 -19.330 1.00 98.56 130 LEU A C 1
ATOM 986 O O . LEU A 1 130 ? 17.199 0.494 -20.255 1.00 98.56 130 LEU A O 1
ATOM 990 N N . GLU A 1 131 ? 17.470 -0.856 -18.479 1.00 98.38 131 GLU A N 1
ATOM 991 C CA . GLU A 1 131 ? 18.929 -0.957 -18.590 1.00 98.38 131 GLU A CA 1
ATOM 992 C C . GLU A 1 131 ? 19.344 -1.660 -19.896 1.00 98.38 131 GLU A C 1
ATOM 994 O O . GLU A 1 131 ? 20.188 -1.144 -20.635 1.00 98.38 131 GLU A O 1
ATOM 999 N N . GLU A 1 132 ? 18.689 -2.770 -20.248 1.00 98.44 132 GLU A N 1
ATOM 1000 C CA . GLU A 1 132 ? 18.924 -3.498 -21.505 1.00 98.44 132 GLU A CA 1
ATOM 1001 C C . GLU A 1 132 ? 18.595 -2.657 -22.749 1.00 98.44 132 GLU A C 1
ATOM 1003 O O . GLU A 1 132 ? 19.368 -2.621 -23.718 1.00 98.44 132 GLU A O 1
ATOM 1008 N N . ALA A 1 133 ? 17.464 -1.943 -22.729 1.00 98.44 133 ALA A N 1
ATOM 1009 C CA . ALA A 1 133 ? 17.062 -1.051 -23.812 1.00 98.44 133 ALA A CA 1
ATOM 1010 C C . ALA A 1 133 ? 18.049 0.115 -23.976 1.00 98.44 133 ALA A C 1
ATOM 1012 O O . ALA A 1 133 ? 18.427 0.457 -25.099 1.00 98.44 133 ALA A O 1
ATOM 1013 N N . THR A 1 134 ? 18.520 0.682 -22.863 1.00 98.56 134 THR A N 1
ATOM 1014 C CA . THR A 1 134 ? 19.509 1.768 -22.859 1.00 98.56 134 THR A CA 1
ATOM 1015 C C . THR A 1 134 ? 20.841 1.305 -23.450 1.00 98.56 134 THR A C 1
ATOM 1017 O O . THR A 1 134 ? 21.391 1.975 -24.326 1.00 98.56 134 THR A O 1
ATOM 1020 N N . ALA A 1 135 ? 21.337 0.132 -23.046 1.00 98.50 135 ALA A N 1
ATOM 1021 C CA . ALA A 1 135 ? 22.565 -0.441 -23.598 1.00 98.50 135 ALA A CA 1
ATOM 1022 C C . ALA A 1 135 ? 22.439 -0.732 -25.106 1.00 98.50 135 ALA A C 1
ATOM 1024 O O . ALA A 1 135 ? 23.358 -0.465 -25.888 1.00 98.50 135 ALA A O 1
ATOM 1025 N N . SER A 1 136 ? 21.278 -1.233 -25.534 1.00 98.44 136 SER A N 1
ATOM 1026 C CA . SER A 1 136 ? 20.990 -1.502 -26.947 1.00 98.44 136 SER A CA 1
ATOM 1027 C C . SER A 1 136 ? 20.966 -0.221 -27.785 1.00 98.44 136 SER A C 1
ATOM 1029 O O . SER A 1 136 ? 21.535 -0.191 -28.879 1.00 98.44 136 SER A O 1
ATOM 1031 N N . LEU A 1 137 ? 20.365 0.854 -27.263 1.00 98.38 137 LEU A N 1
ATOM 1032 C CA . LEU A 1 137 ? 20.340 2.158 -27.923 1.00 98.38 137 LEU A CA 1
ATOM 1033 C C . LEU A 1 137 ? 21.754 2.723 -28.100 1.00 98.38 137 LEU A C 1
ATOM 1035 O O . LEU A 1 137 ? 22.118 3.102 -29.211 1.00 98.38 137 LEU A O 1
ATOM 1039 N N . GLN A 1 138 ? 22.576 2.698 -27.048 1.00 98.56 138 GLN A N 1
ATOM 1040 C CA . GLN A 1 138 ? 23.964 3.174 -27.107 1.00 98.56 138 GLN A CA 1
ATOM 1041 C C . GLN A 1 138 ? 24.788 2.429 -28.168 1.00 98.56 138 GLN A C 1
ATOM 1043 O O . GLN A 1 138 ? 25.556 3.039 -28.916 1.00 98.56 138 GLN A O 1
ATOM 1048 N N . LYS A 1 139 ? 24.603 1.107 -28.284 1.00 98.50 139 LYS A N 1
ATOM 1049 C CA . LYS A 1 139 ? 25.265 0.303 -29.319 1.00 98.50 139 LYS A CA 1
ATOM 1050 C C . LYS A 1 139 ? 24.845 0.727 -30.729 1.00 98.50 139 LYS A C 1
ATOM 1052 O O . LYS A 1 139 ? 25.698 0.840 -31.609 1.00 98.50 139 LYS A O 1
ATOM 1057 N N . LEU A 1 140 ? 23.552 0.969 -30.946 1.00 98.56 140 LEU A N 1
ATOM 1058 C CA . LEU A 1 140 ? 23.031 1.411 -32.242 1.00 98.56 140 LEU A CA 1
ATOM 1059 C C . LEU A 1 140 ? 23.507 2.818 -32.611 1.00 98.56 140 LEU A C 1
ATOM 1061 O O . LEU A 1 140 ? 23.817 3.069 -33.774 1.00 98.56 140 LEU A O 1
ATOM 1065 N N . GLU A 1 141 ? 23.597 3.730 -31.644 1.00 98.38 141 GLU A N 1
ATOM 1066 C CA . GLU A 1 141 ? 24.144 5.071 -31.869 1.00 98.38 141 GLU A CA 1
ATOM 1067 C C . GLU A 1 141 ? 25.614 5.016 -32.292 1.00 98.38 141 GLU A C 1
ATOM 1069 O O . GLU A 1 141 ? 25.999 5.679 -33.260 1.00 98.38 141 GLU A O 1
ATOM 1074 N N . LEU A 1 142 ? 26.414 4.165 -31.640 1.00 98.56 142 LEU A N 1
ATOM 1075 C CA . LEU A 1 142 ? 27.806 3.940 -32.023 1.00 98.56 142 LEU A CA 1
ATOM 1076 C C . LEU A 1 142 ? 27.918 3.367 -33.442 1.00 98.56 142 LEU A C 1
ATOM 1078 O O . LEU A 1 142 ? 28.697 3.872 -34.251 1.00 98.56 142 LEU A O 1
ATOM 1082 N N . GLU A 1 143 ? 27.127 2.342 -33.768 1.00 98.50 143 GLU A N 1
ATOM 1083 C CA . GLU A 1 143 ? 27.124 1.743 -35.107 1.00 98.50 143 GLU A CA 1
ATOM 1084 C C . GLU A 1 143 ? 26.702 2.761 -36.178 1.00 98.50 143 GLU A C 1
ATOM 1086 O O . GLU A 1 143 ? 27.304 2.840 -37.253 1.00 98.50 143 GLU A O 1
ATOM 1091 N N . ARG A 1 144 ? 25.688 3.582 -35.885 1.00 98.38 144 ARG A N 1
ATOM 1092 C CA . ARG A 1 144 ? 25.229 4.647 -36.780 1.00 98.38 144 ARG A CA 1
ATOM 1093 C C . ARG A 1 144 ? 26.341 5.653 -37.063 1.00 98.38 144 ARG A C 1
ATOM 1095 O O . ARG A 1 144 ? 26.525 6.028 -38.222 1.00 98.38 144 ARG A O 1
ATOM 1102 N N . GLU A 1 145 ? 27.072 6.087 -36.041 1.00 98.44 145 GLU A N 1
ATOM 1103 C CA . GLU A 1 145 ? 28.160 7.051 -36.213 1.00 98.44 145 GLU A CA 1
ATOM 1104 C C . GLU A 1 145 ? 29.334 6.442 -36.994 1.00 98.44 145 GLU A C 1
ATOM 1106 O O . GLU A 1 145 ? 29.839 7.066 -37.926 1.00 98.44 145 GLU A O 1
ATOM 1111 N N . GLN A 1 146 ? 29.692 5.182 -36.727 1.00 98.38 146 GLN A N 1
ATOM 1112 C CA . GLN A 1 146 ? 30.698 4.459 -37.515 1.00 98.38 146 GLN A CA 1
ATOM 1113 C C . GLN A 1 146 ? 30.308 4.366 -38.997 1.00 98.38 146 GLN A C 1
ATOM 1115 O O . GLN A 1 146 ? 31.111 4.678 -39.880 1.00 98.38 146 GLN A O 1
ATOM 1120 N N . ARG A 1 147 ? 29.054 3.996 -39.293 1.00 98.12 147 ARG A N 1
ATOM 1121 C CA . ARG A 1 147 ? 28.546 3.940 -40.674 1.00 98.12 147 ARG A CA 1
ATOM 1122 C C . ARG A 1 147 ? 28.552 5.314 -41.341 1.00 98.12 147 ARG A C 1
ATOM 1124 O O . ARG A 1 147 ? 28.877 5.413 -42.523 1.00 98.12 147 ARG A O 1
ATOM 1131 N N . ARG A 1 148 ? 28.223 6.376 -40.601 1.00 98.44 148 ARG A N 1
ATOM 1132 C CA . ARG A 1 148 ? 28.271 7.755 -41.104 1.00 98.44 148 ARG A CA 1
ATOM 1133 C C . ARG A 1 148 ? 29.693 8.164 -41.486 1.00 98.44 148 ARG A C 1
ATOM 1135 O O . ARG A 1 148 ? 29.891 8.744 -42.552 1.00 98.44 148 ARG A O 1
ATOM 1142 N N . GLN A 1 149 ? 30.674 7.843 -40.649 1.00 98.44 149 GLN A N 1
ATOM 1143 C CA . GLN A 1 149 ? 32.082 8.130 -40.924 1.00 98.44 149 GLN A CA 1
ATOM 1144 C C . GLN A 1 149 ? 32.585 7.366 -42.152 1.00 98.44 149 GLN A C 1
ATOM 1146 O O . GLN A 1 149 ? 33.170 7.978 -43.044 1.00 98.44 149 GLN A O 1
ATOM 1151 N N . ALA A 1 150 ? 32.280 6.068 -42.249 1.00 98.19 150 ALA A N 1
ATOM 1152 C CA . ALA A 1 150 ? 32.628 5.252 -43.413 1.00 98.19 150 ALA A CA 1
ATOM 1153 C C . ALA A 1 150 ? 31.996 5.791 -44.709 1.00 98.19 150 ALA A C 1
ATOM 1155 O O . ALA A 1 150 ? 32.673 5.918 -45.727 1.00 98.19 150 ALA A O 1
ATOM 1156 N N . HIS A 1 151 ? 30.718 6.180 -44.664 1.00 98.06 151 HIS A N 1
ATOM 1157 C CA . HIS A 1 151 ? 30.040 6.801 -45.801 1.00 98.06 151 HIS A CA 1
ATOM 1158 C C . HIS A 1 151 ? 30.742 8.090 -46.252 1.00 98.06 151 HIS A C 1
ATOM 1160 O O . HIS A 1 151 ? 30.986 8.273 -47.443 1.00 98.06 151 HIS A O 1
ATOM 1166 N N . ASN A 1 152 ? 31.097 8.976 -45.317 1.00 98.00 152 ASN A N 1
ATOM 1167 C CA . ASN A 1 152 ? 31.783 10.228 -45.642 1.00 98.00 152 ASN A CA 1
ATOM 1168 C C . ASN A 1 152 ? 33.173 9.985 -46.250 1.00 98.00 152 ASN A C 1
ATOM 1170 O O . ASN A 1 152 ? 33.546 10.671 -47.202 1.00 98.00 152 ASN A O 1
ATOM 1174 N N . ALA A 1 153 ? 33.918 9.002 -45.732 1.00 97.75 153 ALA A N 1
ATOM 1175 C CA . ALA A 1 153 ? 35.214 8.611 -46.282 1.00 97.75 153 ALA A CA 1
ATOM 1176 C C . ALA A 1 153 ? 35.073 8.116 -47.730 1.00 97.75 153 ALA A C 1
ATOM 1178 O O . ALA A 1 153 ? 35.705 8.670 -48.629 1.00 97.75 153 ALA A O 1
ATOM 1179 N N . HIS A 1 154 ? 34.158 7.174 -47.981 1.00 97.12 154 HIS A N 1
ATOM 1180 C CA . HIS A 1 154 ? 33.886 6.675 -49.331 1.00 97.12 154 HIS A CA 1
ATOM 1181 C C . HIS A 1 154 ? 33.403 7.767 -50.286 1.00 97.12 154 HIS A C 1
ATOM 1183 O O . HIS A 1 154 ? 33.791 7.792 -51.453 1.00 97.12 154 HIS A O 1
ATOM 1189 N N . GLN A 1 155 ? 32.577 8.700 -49.809 1.00 98.12 155 GLN A N 1
ATOM 1190 C CA . GLN A 1 155 ? 32.134 9.828 -50.620 1.00 98.12 155 GLN A CA 1
ATOM 1191 C C . GLN A 1 155 ? 33.310 10.730 -51.028 1.00 98.12 155 GLN A C 1
ATOM 1193 O O . GLN A 1 155 ? 33.344 11.213 -52.163 1.00 98.12 155 GLN A O 1
ATOM 1198 N N . SER A 1 156 ? 34.276 10.946 -50.129 1.00 97.06 156 SER A N 1
ATOM 1199 C CA . SER A 1 156 ? 35.500 11.692 -50.435 1.00 97.06 156 SER A CA 1
ATOM 1200 C C . SER A 1 156 ? 36.363 10.958 -51.463 1.00 97.06 156 SER A C 1
ATOM 1202 O O . SER A 1 156 ? 36.734 11.552 -52.472 1.00 97.06 156 SER A O 1
ATOM 1204 N N . GLU A 1 157 ? 36.612 9.660 -51.261 1.00 97.94 157 GLU A N 1
ATOM 1205 C CA . GLU A 1 157 ? 37.378 8.821 -52.197 1.00 97.94 157 GLU A CA 1
ATOM 1206 C C . GLU A 1 157 ? 36.759 8.826 -53.600 1.00 97.94 157 GLU A C 1
ATOM 1208 O O . GLU A 1 157 ? 37.456 8.984 -54.603 1.00 97.94 157 GLU A O 1
ATOM 1213 N N . LEU A 1 158 ? 35.431 8.709 -53.685 1.00 97.75 158 LEU A N 1
ATOM 1214 C CA . LEU A 1 158 ? 34.716 8.721 -54.957 1.00 97.75 158 LEU A CA 1
ATOM 1215 C C . LEU A 1 158 ? 34.857 10.072 -55.668 1.00 97.75 158 LEU A C 1
ATOM 1217 O O . LEU A 1 158 ? 35.028 10.110 -56.887 1.00 97.75 158 LEU A O 1
ATOM 1221 N N . LYS A 1 159 ? 34.838 11.182 -54.924 1.00 97.75 159 LYS A N 1
ATOM 1222 C CA . LYS A 1 159 ? 35.067 12.522 -55.480 1.00 97.75 159 LYS A CA 1
ATOM 1223 C C . LYS A 1 159 ? 36.478 12.660 -56.058 1.00 97.75 159 LYS A C 1
ATOM 1225 O O . LYS A 1 159 ? 36.629 13.212 -57.150 1.00 97.75 159 LYS A O 1
ATOM 1230 N N . ASP A 1 160 ? 37.484 12.130 -55.368 1.00 97.88 160 ASP A N 1
ATOM 1231 C CA . ASP A 1 160 ? 38.875 12.154 -55.831 1.00 97.88 160 ASP A CA 1
ATOM 1232 C C . ASP A 1 160 ? 39.075 11.275 -57.073 1.00 97.88 160 ASP A C 1
ATOM 1234 O O . ASP A 1 160 ? 39.712 11.705 -58.039 1.00 97.88 160 ASP A O 1
ATOM 1238 N N . LEU A 1 161 ? 38.460 10.088 -57.109 1.00 98.12 161 LEU A N 1
ATOM 1239 C CA . LEU A 1 161 ? 38.471 9.209 -58.282 1.00 98.12 161 LEU A CA 1
ATOM 1240 C C . LEU A 1 161 ? 37.791 9.852 -59.494 1.00 98.12 161 LEU A C 1
ATOM 1242 O O . LEU A 1 161 ? 38.329 9.793 -60.599 1.00 98.12 161 LEU A O 1
ATOM 1246 N N . VAL A 1 162 ? 36.637 10.501 -59.302 1.00 98.12 162 VAL A N 1
ATOM 1247 C CA . VAL A 1 162 ? 35.945 11.231 -60.377 1.00 98.12 162 VAL A CA 1
ATOM 1248 C C . VAL A 1 162 ? 36.837 12.336 -60.937 1.00 98.12 162 VAL A C 1
ATOM 1250 O O . VAL A 1 162 ? 36.963 12.454 -62.156 1.00 98.12 162 VAL A O 1
ATOM 1253 N N . LYS A 1 163 ? 37.499 13.110 -60.069 1.00 97.75 163 LYS A N 1
ATOM 1254 C CA . LYS A 1 163 ? 38.432 14.157 -60.497 1.00 97.75 163 LYS A CA 1
ATOM 1255 C C . LYS A 1 163 ? 39.621 13.573 -61.266 1.00 97.75 163 LYS A C 1
ATOM 1257 O O . LYS A 1 163 ? 39.933 14.039 -62.356 1.00 97.75 163 LYS A O 1
ATOM 1262 N N . SER A 1 164 ? 40.227 12.502 -60.754 1.00 97.94 164 SER A N 1
ATOM 1263 C CA . SER A 1 164 ? 41.337 11.811 -61.420 1.00 97.94 164 SER A CA 1
ATOM 1264 C C . SER A 1 164 ? 40.949 11.274 -62.803 1.00 97.94 164 SER A C 1
ATOM 1266 O O . SER A 1 164 ? 41.720 11.395 -63.761 1.00 97.94 164 SER A O 1
ATOM 1268 N N . LEU A 1 165 ? 39.736 10.729 -62.944 1.00 97.88 165 LEU A N 1
ATOM 1269 C CA . LEU A 1 165 ? 39.208 10.269 -64.226 1.00 97.88 165 LEU A CA 1
ATOM 1270 C C . LEU A 1 165 ? 39.017 11.434 -65.207 1.00 97.88 165 LEU A C 1
ATOM 1272 O O . LEU A 1 165 ? 39.398 11.312 -66.373 1.00 97.88 165 LEU A O 1
ATOM 1276 N N . GLN A 1 166 ? 38.459 12.556 -64.744 1.00 98.00 166 GLN A N 1
ATOM 1277 C CA . GLN A 1 166 ? 38.296 13.769 -65.552 1.00 98.00 166 GLN A CA 1
ATOM 1278 C C . GLN A 1 166 ? 39.649 14.297 -66.044 1.00 98.00 166 GLN A C 1
ATOM 1280 O O . GLN A 1 166 ? 39.810 14.514 -67.247 1.00 98.00 166 GLN A O 1
ATOM 1285 N N . ASP A 1 167 ? 40.631 14.418 -65.148 1.00 97.75 167 ASP A N 1
ATOM 1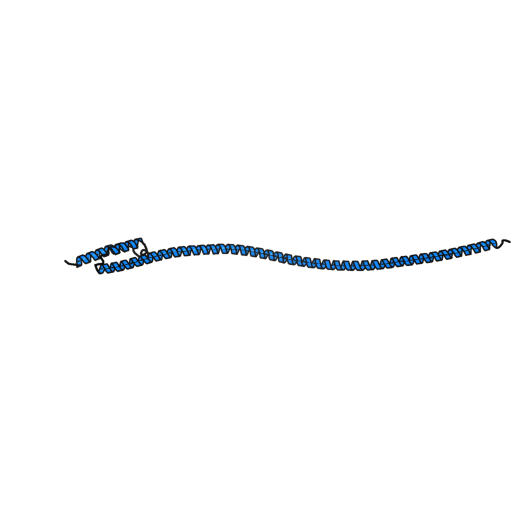286 C CA . ASP A 1 167 ? 41.986 14.881 -65.466 1.00 97.75 167 ASP A CA 1
ATOM 1287 C C . ASP A 1 167 ? 42.682 13.937 -66.463 1.00 97.75 167 ASP A C 1
ATOM 1289 O O . ASP A 1 167 ? 43.273 14.374 -67.455 1.00 97.75 167 ASP A O 1
ATOM 1293 N N . THR A 1 168 ? 42.551 12.622 -66.257 1.00 97.69 168 THR A N 1
ATOM 1294 C CA . THR A 1 168 ? 43.097 11.598 -67.162 1.00 97.69 168 THR A CA 1
ATOM 1295 C C . THR A 1 168 ? 42.467 11.688 -68.549 1.00 97.69 168 THR A C 1
ATOM 1297 O O . THR A 1 168 ? 43.173 11.622 -69.560 1.00 97.69 168 THR A O 1
ATOM 1300 N N . ASN A 1 169 ? 41.144 11.853 -68.621 1.00 97.44 169 ASN A N 1
ATOM 1301 C CA . ASN A 1 169 ? 40.441 11.939 -69.893 1.00 97.44 169 ASN A CA 1
ATOM 1302 C C . ASN A 1 169 ? 40.783 13.239 -70.638 1.00 97.44 169 ASN A C 1
ATOM 1304 O O . ASN A 1 169 ? 41.029 13.201 -71.843 1.00 97.44 169 ASN A O 1
ATOM 1308 N N . ALA A 1 170 ? 40.892 14.365 -69.926 1.00 97.00 170 ALA A N 1
ATOM 1309 C CA . ALA A 1 170 ? 41.373 15.624 -70.492 1.00 97.00 170 ALA A CA 1
ATOM 1310 C C . ALA A 1 170 ? 42.791 15.468 -71.069 1.00 97.00 170 ALA A C 1
ATOM 1312 O O . ALA A 1 170 ? 43.028 15.804 -72.229 1.00 97.00 170 ALA A O 1
ATOM 1313 N N . GLY A 1 171 ? 43.712 14.856 -70.314 1.00 97.44 171 GLY A N 1
ATOM 1314 C CA . GLY A 1 171 ? 45.068 14.567 -70.786 1.00 97.44 171 GLY A CA 1
ATOM 1315 C C . GLY A 1 171 ? 45.102 13.648 -72.013 1.00 97.44 171 GLY A C 1
ATOM 1316 O O . GLY A 1 171 ? 45.884 13.877 -72.939 1.00 97.44 171 GLY A O 1
ATOM 1317 N N . LYS A 1 172 ? 44.230 12.630 -72.066 1.00 97.12 172 LYS A N 1
ATOM 1318 C CA . LYS A 1 172 ? 44.072 11.756 -73.239 1.00 97.12 172 LYS A CA 1
ATOM 1319 C C . LYS A 1 172 ? 43.596 12.541 -74.463 1.00 97.12 172 LYS A C 1
ATOM 1321 O O . LYS A 1 172 ? 44.159 12.348 -75.538 1.00 97.12 172 LYS A O 1
ATOM 1326 N N . HIS A 1 173 ? 42.607 13.423 -74.309 1.00 96.38 173 HIS A N 1
ATOM 1327 C CA . HIS A 1 173 ? 42.110 14.264 -75.401 1.00 96.38 173 HIS A CA 1
ATOM 1328 C C . HIS A 1 173 ? 43.187 15.215 -75.935 1.00 96.38 173 HIS A C 1
ATOM 1330 O O . HIS A 1 173 ? 43.362 15.293 -77.150 1.00 96.38 173 HIS A O 1
ATOM 1336 N N . THR A 1 174 ? 43.967 15.857 -75.059 1.00 97.12 174 THR A N 1
ATOM 1337 C CA . THR A 1 174 ? 45.096 16.708 -75.472 1.00 97.12 174 THR A CA 1
ATOM 1338 C C . THR A 1 174 ? 46.126 15.920 -76.280 1.00 97.12 174 THR A C 1
ATOM 1340 O O . THR A 1 174 ? 46.489 16.325 -77.383 1.00 97.12 174 THR A O 1
ATOM 1343 N N . ARG A 1 175 ? 46.552 14.748 -75.785 1.00 96.88 175 ARG A N 1
ATOM 1344 C CA . ARG A 1 175 ? 47.511 13.887 -76.502 1.00 96.88 175 ARG A CA 1
ATOM 1345 C C . ARG A 1 175 ? 46.968 13.427 -77.851 1.00 96.88 175 ARG A C 1
ATOM 1347 O O . ARG A 1 175 ? 47.717 13.398 -78.821 1.00 96.88 175 ARG A O 1
ATOM 1354 N N . LEU A 1 176 ? 45.686 13.064 -77.922 1.00 97.19 176 LEU A N 1
ATOM 1355 C CA . LEU A 1 176 ? 45.047 12.660 -79.174 1.00 97.19 176 LEU A CA 1
ATOM 1356 C C . LEU A 1 176 ? 45.095 13.794 -80.206 1.00 97.19 176 LEU A C 1
ATOM 1358 O O . LEU A 1 176 ? 45.537 13.558 -81.326 1.00 97.19 176 LEU A O 1
ATOM 1362 N N . ALA A 1 177 ? 44.744 15.020 -79.808 1.00 96.50 177 ALA A N 1
ATOM 1363 C CA . ALA A 1 177 ? 44.810 16.190 -80.682 1.00 96.50 177 ALA A CA 1
ATOM 1364 C C . ALA A 1 177 ? 46.244 16.470 -81.177 1.00 96.50 177 ALA A C 1
ATOM 1366 O O . ALA A 1 177 ? 46.456 16.745 -82.360 1.00 96.50 177 ALA A O 1
ATOM 1367 N N . GLU A 1 178 ? 47.254 16.339 -80.308 1.00 97.06 178 GLU A N 1
ATOM 1368 C CA . GLU A 1 178 ? 48.666 16.452 -80.703 1.00 97.06 178 GLU A CA 1
ATOM 1369 C C . GLU A 1 178 ? 49.080 15.368 -81.711 1.00 97.06 178 GLU A C 1
ATOM 1371 O O . GLU A 1 178 ? 49.788 15.653 -82.682 1.00 97.06 178 GLU A O 1
ATOM 1376 N N . PHE A 1 179 ? 48.652 14.119 -81.496 1.00 96.94 179 PHE A N 1
ATOM 1377 C CA . PHE A 1 179 ? 48.919 13.010 -82.413 1.00 96.94 179 PHE A CA 1
ATOM 1378 C C . PHE A 1 179 ? 48.239 13.214 -83.768 1.00 96.94 179 PHE A C 1
ATOM 1380 O O . PHE A 1 179 ? 48.876 12.991 -84.801 1.00 96.94 179 PHE A O 1
ATOM 1387 N N . GLU A 1 180 ? 46.988 13.670 -83.793 1.00 96.75 180 GLU A N 1
ATOM 1388 C CA . GLU A 1 180 ? 46.261 13.999 -85.023 1.00 96.75 180 GLU A CA 1
ATOM 1389 C C . GLU A 1 180 ? 46.964 15.119 -85.795 1.00 96.75 180 GLU A C 1
ATOM 1391 O O . GLU A 1 180 ? 47.203 14.983 -86.998 1.00 96.75 180 GLU A O 1
ATOM 1396 N N . GLN A 1 181 ? 47.393 16.181 -85.104 1.00 97.19 181 GLN A N 1
ATOM 1397 C CA . GLN A 1 181 ? 48.132 17.286 -85.713 1.00 97.19 181 GLN A CA 1
ATOM 1398 C C . GLN A 1 181 ? 49.472 16.826 -86.307 1.00 97.19 181 GLN A C 1
ATOM 1400 O O . GLN A 1 181 ? 49.790 17.167 -87.449 1.00 97.19 181 GLN A O 1
ATOM 1405 N N . LYS A 1 182 ? 50.264 16.044 -85.559 1.00 97.06 182 LYS A N 1
ATOM 1406 C CA . LYS A 1 182 ? 51.529 15.465 -86.053 1.00 97.06 182 LYS A CA 1
ATOM 1407 C C . LYS A 1 182 ? 51.290 14.578 -87.273 1.00 97.06 182 LYS A C 1
ATOM 1409 O O . LYS A 1 182 ? 51.998 14.699 -88.267 1.00 97.06 182 LYS A O 1
ATOM 1414 N N . THR A 1 183 ? 50.261 13.735 -87.220 1.00 96.56 183 THR A N 1
ATOM 1415 C CA . THR A 1 183 ? 49.882 12.855 -88.331 1.00 96.56 183 THR A CA 1
ATOM 1416 C C . THR A 1 183 ? 49.488 13.654 -89.573 1.00 96.56 183 THR A C 1
ATOM 1418 O O . THR A 1 183 ? 49.905 13.314 -90.678 1.00 96.56 183 THR A O 1
ATOM 1421 N N . ALA A 1 184 ? 48.722 14.736 -89.415 1.00 96.56 184 ALA A N 1
ATOM 1422 C CA . ALA A 1 184 ? 48.340 15.612 -90.519 1.00 96.56 184 ALA A CA 1
ATOM 1423 C C . ALA A 1 184 ? 49.561 16.279 -91.175 1.00 96.56 184 ALA A C 1
ATOM 1425 O O . ALA A 1 184 ? 49.659 16.285 -92.401 1.00 96.56 184 ALA A O 1
ATOM 1426 N N . LYS A 1 185 ? 50.519 16.770 -90.374 1.00 96.81 185 LYS A N 1
ATOM 1427 C CA . LYS A 1 185 ? 51.789 17.323 -90.881 1.00 96.81 185 LYS A CA 1
ATOM 1428 C C . LYS A 1 185 ? 52.580 16.287 -91.680 1.00 96.81 185 LYS A C 1
ATOM 1430 O O . LYS A 1 185 ? 52.913 16.551 -92.830 1.00 96.81 185 LYS A O 1
ATOM 1435 N N . LEU A 1 186 ? 52.778 15.088 -91.126 1.00 96.75 186 LEU A N 1
ATOM 1436 C CA . LEU A 1 186 ? 53.467 13.996 -91.823 1.00 96.75 186 LEU A CA 1
ATOM 1437 C C . LEU A 1 186 ? 52.770 13.609 -93.138 1.00 96.75 186 LEU A C 1
ATOM 1439 O O . LEU A 1 186 ? 53.439 13.347 -94.133 1.00 96.75 186 LEU A O 1
ATOM 1443 N N . LYS A 1 187 ? 51.429 13.606 -93.180 1.00 96.31 187 LYS A N 1
ATOM 1444 C CA . LYS A 1 187 ? 50.669 13.370 -94.423 1.00 96.31 187 LYS A CA 1
ATOM 1445 C C . LYS A 1 187 ? 50.912 14.458 -95.473 1.00 96.31 187 LYS A C 1
ATOM 1447 O O . LYS A 1 187 ? 51.030 14.130 -96.654 1.00 96.31 187 LYS A O 1
ATOM 1452 N N . ILE A 1 188 ? 50.977 15.727 -95.064 1.00 96.25 188 ILE A N 1
ATOM 1453 C CA . ILE A 1 188 ? 51.295 16.847 -95.962 1.00 96.25 188 ILE A CA 1
ATOM 1454 C C . ILE A 1 188 ? 52.716 16.691 -96.513 1.00 96.25 188 ILE A C 1
ATOM 1456 O O . ILE A 1 188 ? 52.889 16.721 -97.729 1.00 96.25 188 ILE A O 1
ATOM 1460 N N . GLU A 1 189 ? 53.706 16.458 -95.647 1.00 95.81 189 GLU A N 1
ATOM 1461 C CA . GLU A 1 189 ? 55.108 16.246 -96.038 1.00 95.81 189 GLU A CA 1
ATOM 1462 C C . GLU A 1 189 ? 55.257 15.062 -97.005 1.00 95.81 189 GLU A C 1
ATOM 1464 O O . GLU A 1 189 ? 55.884 15.187 -98.058 1.00 95.81 189 GLU A O 1
ATOM 1469 N N . ALA A 1 190 ? 54.614 13.928 -96.707 1.00 95.69 190 ALA A N 1
ATOM 1470 C CA . ALA A 1 190 ? 54.613 12.760 -97.585 1.00 95.69 190 ALA A CA 1
ATOM 1471 C C . ALA A 1 190 ? 53.979 13.064 -98.953 1.00 95.69 190 ALA A C 1
ATOM 1473 O O . ALA A 1 190 ? 54.510 12.653 -99.984 1.00 95.69 190 ALA A O 1
ATOM 1474 N N . SER A 1 191 ? 52.872 13.815 -98.978 1.00 95.00 191 SER A N 1
ATOM 1475 C CA . SER A 1 191 ? 52.205 14.217 -100.225 1.00 95.00 191 SER A CA 1
ATOM 1476 C C . SER A 1 191 ? 53.071 15.166 -101.059 1.00 95.00 191 SER A C 1
ATOM 1478 O O . SER A 1 191 ? 53.137 15.025 -102.278 1.00 95.00 191 SER A O 1
ATOM 1480 N N . GLN A 1 192 ? 53.768 16.108 -100.416 1.00 94.31 192 GLN A N 1
ATOM 1481 C CA . GLN A 1 192 ? 54.715 17.010 -101.077 1.00 94.31 192 GLN A CA 1
ATOM 1482 C C . GLN A 1 192 ? 55.894 16.244 -101.682 1.00 94.31 192 GLN A C 1
ATOM 1484 O O . GLN A 1 192 ? 56.225 16.466 -102.844 1.00 94.31 192 GLN A O 1
ATOM 1489 N N . LEU A 1 193 ? 56.498 15.319 -100.929 1.00 94.31 193 LEU A N 1
ATOM 1490 C CA . LEU A 1 193 ? 57.573 14.458 -101.428 1.00 94.31 193 LEU A CA 1
ATOM 1491 C C . LEU A 1 193 ? 57.117 13.620 -102.625 1.00 94.31 193 LEU A C 1
ATOM 1493 O O . LEU A 1 193 ? 57.821 13.553 -103.630 1.00 94.31 193 LEU A O 1
ATOM 1497 N N . LEU A 1 194 ? 55.928 13.020 -102.540 1.00 92.81 194 LEU A N 1
ATOM 1498 C CA . LEU A 1 194 ? 55.356 12.224 -103.623 1.00 92.81 194 LEU A CA 1
ATOM 1499 C C . LEU A 1 194 ? 55.128 13.067 -104.887 1.00 92.81 194 LEU A C 1
ATOM 1501 O O . LEU A 1 194 ? 55.498 12.638 -105.976 1.00 92.81 194 LEU A O 1
ATOM 1505 N N . ASN A 1 195 ? 54.602 14.285 -104.742 1.00 92.00 195 ASN A N 1
ATOM 1506 C CA . ASN A 1 195 ? 54.403 15.213 -105.856 1.00 92.00 195 ASN A CA 1
ATOM 1507 C C . ASN A 1 195 ? 55.744 15.664 -106.476 1.00 92.00 195 ASN A C 1
ATOM 1509 O O . ASN A 1 195 ? 55.909 15.650 -107.695 1.00 92.00 195 ASN A O 1
ATOM 1513 N N . SER A 1 196 ? 56.746 15.982 -105.649 1.00 91.44 196 SER A N 1
ATOM 1514 C CA . SER A 1 196 ? 58.105 16.301 -106.114 1.00 91.44 196 SER A CA 1
ATOM 1515 C C . SER A 1 196 ? 58.735 15.148 -106.902 1.00 91.44 196 SER A C 1
ATOM 1517 O O . SER A 1 196 ? 59.328 15.376 -107.954 1.00 91.44 196 SER A O 1
ATOM 1519 N N . LEU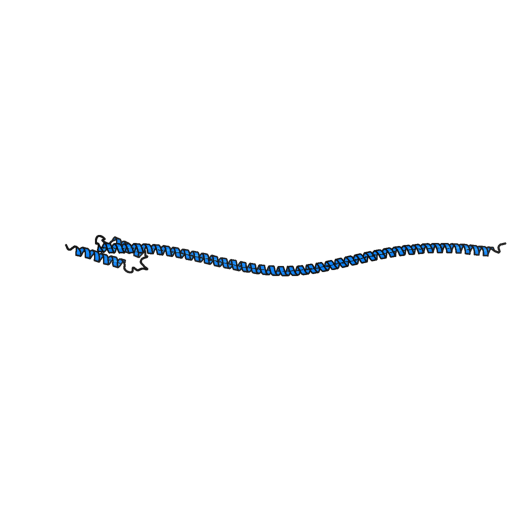 A 1 197 ? 58.574 13.903 -106.437 1.00 89.06 197 LEU A N 1
ATOM 1520 C CA . LEU A 1 197 ? 59.050 12.712 -107.149 1.00 89.06 197 LEU A CA 1
ATOM 1521 C C . LEU A 1 197 ? 58.315 12.489 -108.477 1.00 89.06 197 LEU A C 1
ATOM 1523 O O . LEU A 1 197 ? 58.937 12.071 -109.452 1.00 89.06 197 LEU A O 1
ATOM 1527 N N . GLN A 1 198 ? 57.013 12.777 -108.537 1.00 88.19 198 GLN A N 1
ATOM 1528 C CA . GLN A 1 198 ? 56.224 12.666 -109.767 1.00 88.19 198 GLN A CA 1
ATOM 1529 C C . GLN A 1 198 ? 56.627 13.713 -110.818 1.00 88.19 198 GLN A C 1
ATOM 1531 O O . GLN A 1 198 ? 56.690 13.387 -112.002 1.00 88.19 198 GLN A O 1
ATOM 1536 N N . ASN A 1 199 ? 56.970 14.935 -110.400 1.00 83.62 199 ASN A N 1
ATOM 1537 C CA . ASN A 1 199 ? 57.340 16.029 -111.308 1.00 83.62 199 ASN A CA 1
ATOM 1538 C C . ASN A 1 199 ? 58.845 16.112 -111.623 1.00 83.62 199 ASN A C 1
ATOM 1540 O O . ASN A 1 199 ? 59.253 16.935 -112.435 1.00 83.62 199 ASN A O 1
ATOM 1544 N N . TRP A 1 200 ? 59.684 15.257 -111.032 1.00 76.69 200 TRP A N 1
ATOM 1545 C CA . TRP A 1 200 ? 61.151 15.276 -111.177 1.00 76.69 200 TRP A CA 1
ATOM 1546 C C . TRP A 1 200 ? 61.669 15.070 -112.621 1.00 76.69 200 TRP A C 1
ATOM 1548 O O . TRP A 1 200 ? 62.816 15.397 -112.919 1.00 76.69 200 TRP A O 1
ATOM 1558 N N . ARG A 1 201 ? 60.842 14.537 -113.532 1.00 59.09 201 ARG A N 1
ATOM 1559 C CA . ARG A 1 201 ? 61.163 14.362 -114.966 1.00 59.09 201 ARG A CA 1
ATOM 1560 C C . ARG A 1 201 ? 60.243 15.139 -115.913 1.00 59.09 201 ARG A C 1
ATOM 1562 O O . ARG A 1 201 ? 60.271 14.874 -117.114 1.00 59.09 201 ARG A O 1
ATOM 1569 N N . ALA A 1 202 ? 59.422 16.056 -115.404 1.00 57.22 202 ALA A N 1
ATOM 1570 C CA . ALA A 1 202 ? 58.701 16.969 -116.283 1.00 57.22 202 ALA A CA 1
ATOM 1571 C C . ALA A 1 202 ? 59.721 17.966 -116.884 1.00 57.22 202 ALA A C 1
ATOM 1573 O O . ALA A 1 202 ? 60.487 18.537 -116.107 1.00 57.22 202 ALA A O 1
ATOM 1574 N N . PRO A 1 203 ? 59.815 18.093 -118.224 1.00 55.09 203 PRO A N 1
ATOM 1575 C CA . PRO A 1 203 ? 60.769 18.986 -118.888 1.00 55.09 203 PRO A CA 1
ATOM 1576 C C . PRO A 1 203 ? 60.552 20.464 -118.548 1.00 55.09 203 PRO A C 1
ATOM 1578 O O . PRO A 1 203 ? 59.391 20.848 -118.277 1.00 55.09 203 PRO A O 1
#

Organism: Triticum aestivum (NCBI:txid4565)

Foldseek 3Di:
DPVVVVLVVLVVVLCVLVCVLCVPDDPVCLLPPVSLVSLVVSLVPRDCVRVVSVVVSVVSVVSSVVNPVSVVVVVVVVVVVVVVVVVVVVVVVVVVVVVVVVVVVVVVVVVVVVVVVVVVVVVVVVVVVVVVVVVVVVVVVVVVVVVVVVVVVVVVVVVVVVVVVVVVVVVVVVVVVVVVVVVVVVVVVVVVVVVCVVCVPPD

Sequence (203 aa):
MDCSFVKDTFIDATNIVVKRALEGLNDSTLGDPKRRIMLESVSQTLPTQVPEVAKVHAMLVGLIDLSKKLEVGQTEFTKGSERDEHAAAEVELKIKSGHEVSKAAIGDLSNLDKKCAEMEVQEAALKVQLEEATASLQKLELEREQRRQAHNAHQSELKDLVKSLQDTNAGKHTRLAEFEQKTAKLKIEASQLLNSLQNWRAP

pLDDT: mean 93.15, std 8.18, range [50.31, 98.56]